Protein AF-A0A2S9YHI0-F1 (afdb_monomer)

InterPro domains:
  IPR011990 Tetratricopeptide-like helical domain superfamily [G3DSA:1.25.40.10] (79-207)
  IPR011990 Tetratricopeptide-like helical domain superfamily [SSF48452] (94-189)
  IPR019734 Tetratricopeptide repeat [PS50005] (90-123)
  IPR035952 Rhomboid-like superfamily [SSF144091] (13-62)

Secondary structure (DSSP, 8-state):
----PPPPPHHHHHHHHHHHHHHHHHHHHHH---GGGGHHHHHHHHHHHHHHHHH--SGGGHHHHHHHHHHHHHHHHHHHHHTS--TTSTTHHHHHHHHHHHTT-HHHHHHHHHHHHHH-TT-HHHHHHHHHHHHHHT-SHHHHHHHHHHHHHH---HHHHHHHHHHHHHTT-HHHHHHHHHHHHHH-SSPPTTHHHHHHHHHHHTT-

Structure (mmCIF, N/CA/C/O backbone):
data_AF-A0A2S9YHI0-F1
#
_entry.id   AF-A0A2S9YHI0-F1
#
loop_
_atom_site.group_PDB
_atom_site.id
_atom_site.type_symbol
_atom_site.label_atom_id
_atom_site.label_alt_id
_atom_site.label_comp_id
_atom_site.label_asym_id
_atom_site.label_entity_id
_atom_site.label_seq_id
_atom_site.pdbx_PDB_ins_code
_atom_site.Cartn_x
_atom_site.Cartn_y
_atom_site.Cartn_z
_atom_site.occupancy
_atom_site.B_iso_or_equiv
_atom_site.auth_seq_id
_atom_site.auth_comp_id
_atom_site.auth_asym_id
_atom_site.auth_atom_id
_atom_site.pdbx_PDB_model_num
ATOM 1 N N . MET A 1 1 ? 49.386 41.187 -35.400 1.00 41.25 1 MET A N 1
ATOM 2 C CA . MET A 1 1 ? 49.875 39.835 -35.049 1.00 41.25 1 MET A CA 1
ATOM 3 C C . MET A 1 1 ? 48.679 39.003 -34.607 1.00 41.25 1 MET A C 1
ATOM 5 O O . MET A 1 1 ? 48.087 39.335 -33.593 1.00 41.25 1 MET A O 1
ATOM 9 N N . ARG A 1 2 ? 48.257 38.003 -35.393 1.00 43.53 2 ARG A N 1
ATOM 10 C CA . ARG A 1 2 ? 47.232 37.027 -34.981 1.00 43.53 2 ARG A CA 1
ATOM 11 C C . ARG A 1 2 ? 47.975 35.788 -34.485 1.00 43.53 2 ARG A C 1
ATOM 13 O O . ARG A 1 2 ? 48.607 35.111 -35.290 1.00 43.53 2 ARG A O 1
ATOM 20 N N . SER A 1 3 ? 47.971 35.542 -33.180 1.00 47.00 3 SER A N 1
ATOM 21 C CA . SER A 1 3 ? 48.467 34.293 -32.603 1.00 47.00 3 SER A CA 1
ATOM 22 C C . SER A 1 3 ? 47.542 33.161 -33.050 1.00 47.00 3 SER A C 1
ATOM 24 O O . SER A 1 3 ? 46.365 33.126 -32.700 1.00 47.00 3 SER A O 1
ATOM 26 N N . ALA A 1 4 ? 48.055 32.258 -33.884 1.00 52.16 4 ALA A N 1
ATOM 27 C CA . ALA A 1 4 ? 47.356 31.030 -34.227 1.00 52.16 4 ALA A CA 1
ATOM 28 C C . ALA A 1 4 ? 47.269 30.171 -32.960 1.00 52.16 4 ALA A C 1
ATOM 30 O O . ALA A 1 4 ? 48.287 29.710 -32.445 1.00 52.16 4 ALA A O 1
ATOM 31 N N . VAL A 1 5 ? 46.059 30.006 -32.427 1.00 54.75 5 VAL A N 1
ATOM 32 C CA . VAL A 1 5 ? 45.790 29.076 -31.328 1.00 54.75 5 VAL A CA 1
ATOM 33 C C . VAL A 1 5 ? 46.165 27.679 -31.825 1.00 54.75 5 VAL A C 1
ATOM 35 O O . VAL A 1 5 ? 45.629 27.219 -32.834 1.00 54.75 5 VAL A O 1
ATOM 38 N N . ALA A 1 6 ? 47.131 27.031 -31.173 1.00 53.66 6 ALA A N 1
ATOM 39 C CA . ALA A 1 6 ? 47.553 25.689 -31.553 1.00 53.66 6 ALA A CA 1
ATOM 40 C C . ALA A 1 6 ? 46.363 24.717 -31.416 1.00 53.66 6 ALA A C 1
ATOM 42 O O . ALA A 1 6 ? 45.673 24.755 -30.393 1.00 53.66 6 ALA A O 1
ATOM 43 N N . PRO A 1 7 ? 46.095 23.853 -32.412 1.00 59.91 7 PRO A N 1
ATOM 44 C CA . PRO A 1 7 ? 45.024 22.873 -32.305 1.00 59.91 7 PRO A CA 1
ATOM 45 C C . PRO A 1 7 ? 45.306 21.940 -31.123 1.00 59.91 7 PRO A C 1
ATOM 47 O O . PRO A 1 7 ? 46.390 21.363 -31.014 1.00 59.91 7 PRO A O 1
ATOM 50 N N . ILE A 1 8 ? 44.325 21.803 -30.227 1.00 63.97 8 ILE A N 1
ATOM 51 C CA . ILE A 1 8 ? 44.380 20.873 -29.094 1.00 63.97 8 ILE A CA 1
ATOM 52 C C . ILE A 1 8 ? 44.657 19.475 -29.652 1.00 63.97 8 ILE A C 1
ATOM 54 O O . ILE A 1 8 ? 43.941 18.999 -30.535 1.00 63.97 8 ILE A O 1
ATOM 58 N N . SER A 1 9 ? 45.715 18.817 -29.170 1.00 75.44 9 SER A N 1
ATOM 59 C CA . SER A 1 9 ? 46.068 17.493 -29.682 1.00 75.44 9 SER A CA 1
ATOM 60 C C . SER A 1 9 ? 44.935 16.500 -29.405 1.00 75.44 9 SER A C 1
ATOM 62 O O . SER A 1 9 ? 44.367 16.483 -28.310 1.00 75.44 9 SER A O 1
ATOM 64 N N . ALA A 1 10 ? 44.637 15.629 -30.373 1.00 66.38 10 ALA A N 1
ATOM 65 C CA . ALA A 1 10 ? 43.601 14.602 -30.234 1.00 66.38 10 ALA A CA 1
ATOM 66 C C . ALA A 1 10 ? 43.806 13.708 -28.993 1.00 66.38 10 ALA A C 1
ATOM 68 O O . ALA A 1 10 ? 42.844 13.187 -28.439 1.00 66.38 10 ALA A O 1
ATOM 69 N N . ARG A 1 11 ? 45.053 13.577 -28.520 1.00 64.19 11 ARG A N 1
ATOM 70 C CA . ARG A 1 11 ? 45.401 12.852 -27.290 1.00 64.19 11 ARG A CA 1
ATOM 71 C C . ARG A 1 11 ? 44.922 13.571 -26.032 1.00 64.19 11 ARG A C 1
ATOM 73 O O . ARG A 1 11 ? 44.383 12.928 -25.143 1.00 64.19 11 ARG A O 1
ATOM 80 N N . VAL A 1 12 ? 45.089 14.892 -25.976 1.00 70.62 12 VAL A N 1
ATOM 81 C CA . VAL A 1 12 ? 44.620 15.716 -24.851 1.00 70.62 12 VAL A CA 1
ATOM 82 C C . VAL A 1 12 ? 43.095 15.736 -24.824 1.00 70.62 12 VAL A C 1
ATOM 84 O O . VAL A 1 12 ? 42.503 15.546 -23.769 1.00 70.62 12 VAL A O 1
ATOM 87 N N . LEU A 1 13 ? 42.454 15.881 -25.988 1.00 73.44 13 LEU A N 1
ATOM 88 C CA . LEU A 1 13 ? 40.996 15.814 -26.082 1.00 73.44 13 LEU A CA 1
ATOM 89 C C . LEU A 1 13 ? 40.464 14.437 -25.658 1.00 73.44 13 LEU A C 1
ATOM 91 O O . LEU A 1 13 ? 39.540 14.367 -24.855 1.00 73.44 13 LEU A O 1
ATOM 95 N N . GLY A 1 14 ? 41.071 13.354 -26.154 1.00 68.19 14 GLY A N 1
ATOM 96 C CA . GLY A 1 14 ? 40.696 11.986 -25.792 1.00 68.19 14 GLY A CA 1
ATOM 97 C C . GLY A 1 14 ? 40.865 11.700 -24.300 1.00 68.19 14 GLY A C 1
ATOM 98 O O . GLY A 1 14 ? 39.979 11.104 -23.697 1.00 68.19 14 GLY A O 1
ATOM 99 N N . PHE A 1 15 ? 41.950 12.186 -23.690 1.00 81.31 15 PHE A N 1
ATOM 100 C CA . PHE A 1 15 ? 42.166 12.085 -22.247 1.00 81.31 15 PHE A CA 1
ATOM 101 C C . PHE A 1 15 ? 41.036 12.751 -21.456 1.00 81.31 15 PHE A C 1
ATOM 103 O O . PHE A 1 15 ? 40.448 12.112 -20.589 1.00 81.31 15 PHE A O 1
ATOM 110 N N . TRP A 1 16 ? 40.687 14.001 -21.783 1.00 77.62 16 TRP A N 1
ATOM 111 C CA . TRP A 1 16 ? 39.615 14.710 -21.080 1.00 77.62 16 TRP A CA 1
ATOM 112 C C . TRP A 1 16 ? 38.251 14.045 -21.276 1.00 77.62 16 TRP A C 1
ATOM 114 O O . TRP A 1 16 ? 37.479 13.957 -20.328 1.00 77.62 16 TRP A O 1
ATOM 124 N N . LEU A 1 17 ? 37.968 13.519 -22.469 1.00 74.00 17 LEU A N 1
ATOM 125 C CA . LEU A 1 17 ? 36.729 12.788 -22.755 1.00 74.00 17 LEU A CA 1
ATOM 126 C C . LEU A 1 17 ? 36.589 11.532 -21.886 1.00 74.00 17 LEU A C 1
ATOM 128 O O . LEU A 1 17 ? 35.544 11.322 -21.276 1.00 74.00 17 LEU A O 1
ATOM 132 N N . VAL A 1 18 ? 37.653 10.729 -21.788 1.00 73.75 18 VAL A N 1
ATOM 133 C CA . VAL A 1 18 ? 37.682 9.534 -20.930 1.00 73.75 18 VAL A CA 1
ATOM 134 C C . VAL A 1 18 ? 37.608 9.920 -19.453 1.00 73.75 18 VAL A C 1
ATOM 136 O O . VAL A 1 18 ? 36.861 9.301 -18.704 1.00 73.75 18 VAL A O 1
ATOM 139 N N . PHE A 1 19 ? 38.325 10.966 -19.038 1.00 80.06 19 PHE A N 1
ATOM 140 C CA . PHE A 1 19 ? 38.300 11.468 -17.665 1.00 80.06 19 PHE A CA 1
ATOM 141 C C . PHE A 1 19 ? 36.882 11.860 -17.224 1.00 80.06 19 PHE A C 1
ATOM 143 O O . PHE A 1 19 ? 36.416 11.396 -16.186 1.00 80.06 19 PHE A O 1
ATOM 150 N N . TRP A 1 20 ? 36.166 12.652 -18.030 1.00 75.25 20 TRP A N 1
ATOM 151 C CA . TRP A 1 20 ? 34.796 13.068 -17.713 1.00 75.25 20 TRP A CA 1
ATOM 152 C C . TRP A 1 20 ? 33.789 11.914 -17.778 1.00 75.25 20 TRP A C 1
ATOM 154 O O . TRP A 1 20 ? 32.864 11.881 -16.970 1.00 7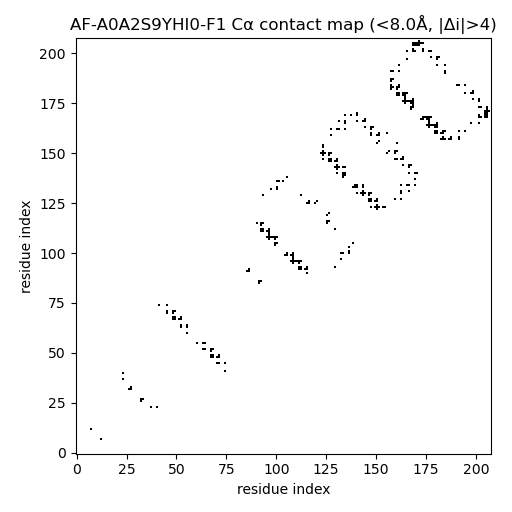5.25 20 TRP A O 1
ATOM 164 N N . LEU A 1 21 ? 33.983 10.944 -18.679 1.00 69.75 21 LEU A N 1
ATOM 165 C CA . LEU A 1 21 ? 33.185 9.712 -18.734 1.00 69.75 21 LEU A CA 1
ATOM 166 C C . LEU A 1 21 ? 33.328 8.873 -17.460 1.00 69.75 21 LEU A C 1
ATOM 168 O O . LEU A 1 21 ? 32.328 8.466 -16.873 1.00 69.75 21 LEU A O 1
ATOM 172 N N . VAL A 1 22 ? 34.566 8.634 -17.019 1.00 73.00 22 VAL A N 1
ATOM 173 C CA . VAL A 1 22 ? 34.852 7.868 -15.799 1.00 73.00 22 VAL A CA 1
ATOM 174 C C . VAL A 1 22 ? 34.325 8.606 -14.572 1.00 73.00 22 VAL A C 1
ATOM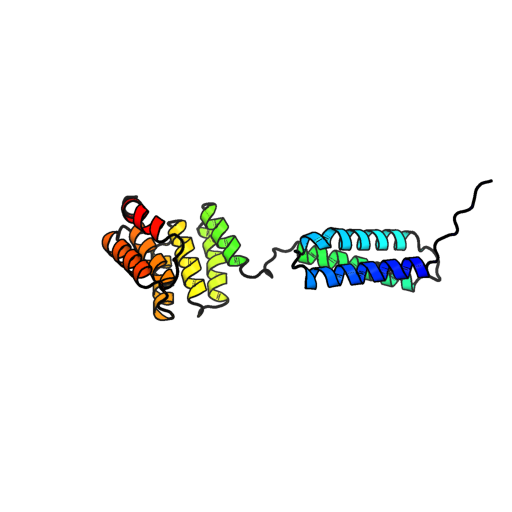 176 O O . VAL A 1 22 ? 33.667 8.001 -13.731 1.00 73.00 22 VAL A O 1
ATOM 179 N N . LEU A 1 23 ? 34.542 9.921 -14.492 1.00 74.88 23 LEU A N 1
ATOM 180 C CA . LEU A 1 23 ? 34.027 10.733 -13.394 1.00 74.88 23 LEU A CA 1
ATOM 181 C C . LEU A 1 23 ? 32.489 10.696 -13.339 1.00 74.88 23 LEU A C 1
ATOM 183 O O . LEU A 1 23 ? 31.927 10.468 -12.273 1.00 74.88 23 LEU A O 1
ATOM 187 N N . GLY A 1 24 ? 31.806 10.831 -14.481 1.00 62.12 24 GLY A N 1
ATOM 188 C CA . GLY A 1 24 ? 30.343 10.750 -14.569 1.00 62.12 24 GLY A CA 1
ATOM 189 C C . GLY A 1 24 ? 29.762 9.371 -14.228 1.00 62.12 24 GLY A C 1
ATOM 190 O O . GLY A 1 24 ? 28.649 9.294 -13.710 1.00 62.12 24 GLY A O 1
ATOM 191 N N . ALA A 1 25 ? 30.510 8.292 -14.476 1.00 64.94 25 ALA A N 1
ATOM 192 C CA . ALA A 1 25 ? 30.122 6.932 -14.097 1.00 64.94 25 ALA A CA 1
ATOM 193 C C . ALA A 1 25 ? 30.337 6.644 -12.601 1.00 64.94 25 ALA A C 1
ATOM 195 O O . ALA A 1 25 ? 29.590 5.864 -12.016 1.00 64.94 25 ALA A O 1
ATOM 196 N N . LEU A 1 26 ? 31.338 7.275 -11.980 1.00 66.88 26 LEU A N 1
ATOM 197 C CA . LEU A 1 26 ? 31.660 7.082 -10.564 1.00 66.88 26 LEU A CA 1
ATOM 198 C C . LEU A 1 26 ? 30.807 7.952 -9.635 1.00 66.88 26 LEU A C 1
ATOM 200 O O . LEU A 1 26 ? 30.451 7.501 -8.554 1.00 66.88 26 LEU A O 1
ATOM 204 N N . LEU A 1 27 ? 30.439 9.170 -10.042 1.00 64.06 27 LEU A N 1
ATOM 205 C CA . LEU A 1 27 ? 29.659 10.105 -9.216 1.00 64.06 27 LEU A CA 1
ATOM 206 C C . LEU A 1 27 ? 28.364 9.515 -8.603 1.00 64.06 27 LEU A C 1
ATOM 208 O O . LEU A 1 27 ? 28.135 9.742 -7.415 1.00 64.06 27 LEU A O 1
ATOM 212 N N . PRO A 1 28 ? 27.537 8.726 -9.316 1.00 60.09 28 PRO A N 1
ATOM 213 C CA . PRO A 1 28 ? 26.334 8.125 -8.732 1.00 60.09 28 PRO A CA 1
ATOM 214 C C . PRO A 1 28 ? 26.628 7.170 -7.572 1.00 60.09 28 PRO A C 1
ATOM 216 O O . PRO A 1 28 ? 25.838 7.102 -6.635 1.00 60.09 28 PRO A O 1
ATOM 219 N N . LEU A 1 29 ? 27.774 6.477 -7.605 1.00 66.81 29 LEU A N 1
ATOM 220 C CA . LEU A 1 29 ? 28.176 5.534 -6.557 1.00 66.81 29 LEU A CA 1
ATOM 221 C C . LEU A 1 29 ? 28.490 6.235 -5.229 1.00 66.81 29 LEU A C 1
ATOM 223 O O . LEU A 1 29 ? 28.374 5.617 -4.178 1.00 66.81 29 LEU A O 1
ATOM 227 N N . PHE A 1 30 ? 28.885 7.511 -5.272 1.00 61.00 30 PHE A N 1
ATOM 228 C CA . PHE A 1 30 ? 29.278 8.276 -4.084 1.00 61.00 30 PHE A CA 1
ATOM 229 C C . PHE A 1 30 ? 28.195 9.233 -3.578 1.00 61.00 30 PHE A C 1
ATOM 231 O O . PHE A 1 30 ? 28.234 9.617 -2.413 1.00 61.00 30 PHE A O 1
ATOM 238 N N . PHE A 1 31 ? 27.247 9.633 -4.433 1.00 57.22 31 PHE A N 1
ATOM 239 C CA . PHE A 1 31 ? 26.310 10.721 -4.126 1.00 57.22 31 PHE A CA 1
ATOM 240 C C . PHE A 1 31 ? 24.823 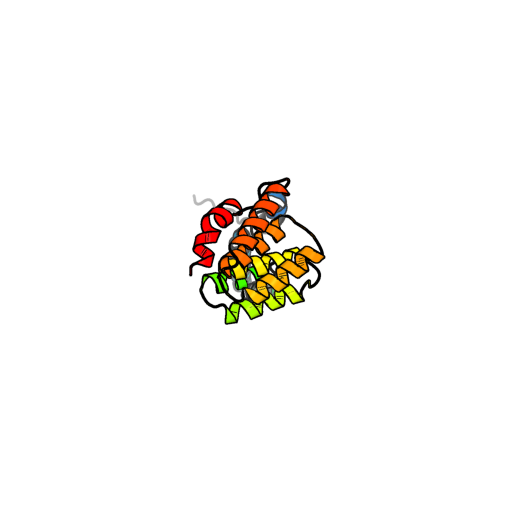10.347 -4.243 1.00 57.22 31 PHE A C 1
ATOM 242 O O . PHE A 1 31 ? 23.980 11.213 -4.036 1.00 57.22 31 PHE A O 1
ATOM 249 N N . GLY A 1 32 ? 24.477 9.096 -4.581 1.00 54.69 32 GLY A N 1
ATOM 250 C CA . GLY A 1 32 ? 23.079 8.634 -4.612 1.00 54.69 32 GLY A CA 1
ATOM 251 C C . GLY A 1 32 ? 22.177 9.396 -5.596 1.00 54.69 32 GLY A C 1
ATOM 252 O O . GLY A 1 32 ? 20.966 9.466 -5.408 1.00 54.69 32 GLY A O 1
ATOM 253 N N . VAL A 1 33 ? 22.758 10.020 -6.627 1.00 50.69 33 VAL A N 1
ATOM 254 C CA . VAL A 1 33 ? 22.028 10.906 -7.545 1.00 50.69 33 VAL A CA 1
ATOM 255 C C . VAL A 1 33 ? 21.251 10.085 -8.574 1.00 50.69 33 VAL A C 1
ATOM 257 O O . VAL A 1 33 ? 21.788 9.160 -9.184 1.00 50.69 33 VAL A O 1
ATOM 260 N N . SER A 1 34 ? 19.983 10.444 -8.782 1.00 55.12 34 SER A N 1
ATOM 261 C CA . SER A 1 34 ? 19.054 9.750 -9.673 1.00 55.12 34 SER A CA 1
ATOM 262 C C . SER A 1 34 ? 19.482 9.784 -11.149 1.00 55.12 34 SER A C 1
ATOM 264 O O . SER A 1 34 ? 20.134 10.716 -11.624 1.00 55.12 34 SER A O 1
ATOM 266 N N . VAL A 1 35 ? 19.034 8.767 -11.899 1.00 51.78 35 VAL A N 1
ATOM 267 C CA . VAL A 1 35 ? 19.220 8.557 -13.355 1.00 51.78 35 VAL A CA 1
ATOM 268 C C . VAL A 1 35 ? 18.959 9.823 -14.196 1.00 51.78 35 VAL A C 1
ATOM 270 O O . VAL A 1 35 ? 19.542 10.000 -15.267 1.00 51.78 35 VAL A O 1
ATOM 273 N N . LEU A 1 36 ? 18.140 10.751 -13.690 1.00 49.25 36 LEU A N 1
ATOM 274 C CA . LEU A 1 36 ? 17.814 12.024 -14.334 1.00 49.25 36 LEU A CA 1
ATOM 275 C C . LEU A 1 36 ? 19.038 12.943 -14.525 1.00 49.25 36 LEU A C 1
ATOM 277 O O . LEU A 1 36 ? 19.129 13.631 -15.541 1.00 49.25 36 LEU A O 1
ATOM 281 N N . ALA A 1 37 ? 20.017 12.913 -13.611 1.00 50.94 37 ALA A N 1
ATOM 282 C CA . ALA A 1 37 ? 21.241 13.716 -13.721 1.00 50.94 37 ALA A CA 1
ATOM 283 C C . ALA A 1 37 ? 22.193 13.223 -14.833 1.00 50.94 37 ALA A C 1
ATOM 285 O O . ALA A 1 37 ? 23.016 13.987 -15.339 1.00 50.94 37 ALA A O 1
ATOM 286 N N . GLN A 1 38 ? 22.068 11.962 -15.266 1.00 54.78 38 GLN A N 1
ATOM 287 C CA . GLN A 1 38 ? 22.912 11.369 -16.311 1.00 54.78 38 GLN A CA 1
ATOM 288 C C . GLN A 1 38 ? 22.375 11.572 -17.735 1.00 54.78 38 GLN A C 1
ATOM 290 O O . GLN A 1 38 ? 23.141 11.459 -18.697 1.00 54.78 38 GLN A O 1
ATOM 295 N N . ALA A 1 39 ? 21.097 11.928 -17.894 1.00 56.31 39 ALA A N 1
ATOM 296 C CA . ALA A 1 39 ? 20.470 12.106 -19.205 1.00 56.31 39 ALA A CA 1
ATOM 297 C C . ALA A 1 39 ? 21.165 13.191 -20.052 1.00 56.31 39 ALA A C 1
ATOM 299 O O . ALA A 1 39 ? 21.364 13.013 -21.255 1.00 56.31 39 ALA A O 1
ATOM 300 N N . GLY A 1 40 ? 21.624 14.278 -19.418 1.00 58.94 40 GLY A N 1
ATOM 301 C CA . GLY A 1 40 ? 22.373 15.346 -20.091 1.00 58.94 40 GLY A CA 1
ATOM 302 C C . GLY A 1 40 ? 23.747 14.897 -20.605 1.00 58.94 40 GLY A C 1
ATOM 303 O O . GLY A 1 40 ? 24.145 15.254 -21.715 1.00 58.94 40 GLY A O 1
ATOM 304 N N . HIS A 1 41 ? 24.453 14.058 -19.842 1.00 59.75 41 HIS A N 1
ATOM 305 C CA . HIS A 1 41 ? 25.762 13.527 -20.231 1.00 59.75 41 HIS A CA 1
ATOM 306 C C . HIS A 1 41 ? 25.658 12.502 -21.368 1.00 59.75 41 HIS A C 1
ATOM 308 O O . HIS A 1 41 ? 26.436 12.564 -22.323 1.00 59.75 41 HIS A O 1
ATOM 314 N N . ILE A 1 42 ? 24.671 11.602 -21.305 1.00 60.69 42 ILE A N 1
ATOM 315 C CA . ILE A 1 42 ? 24.411 10.611 -22.360 1.00 60.69 42 ILE A CA 1
ATOM 316 C C . ILE A 1 42 ? 23.970 11.318 -23.648 1.00 60.69 42 ILE A C 1
ATOM 318 O O . ILE A 1 42 ? 24.501 11.028 -24.721 1.00 60.69 42 ILE A O 1
ATOM 322 N N . GLY A 1 43 ? 23.074 12.305 -23.545 1.00 65.88 43 GLY A N 1
ATOM 323 C CA . GLY A 1 43 ? 22.638 13.114 -24.684 1.00 65.88 43 GLY A CA 1
ATOM 324 C C . GLY A 1 43 ? 23.797 13.846 -25.370 1.00 65.88 43 GLY A C 1
ATOM 325 O O . GLY A 1 43 ? 23.944 13.765 -26.590 1.00 65.88 43 GLY A O 1
ATOM 326 N N . GLY A 1 44 ? 24.674 14.495 -24.596 1.00 68.75 44 GLY A N 1
ATOM 327 C CA . GLY A 1 44 ? 25.856 15.182 -25.127 1.00 68.75 44 GLY A CA 1
ATOM 328 C C . GLY A 1 44 ? 26.837 14.246 -25.842 1.00 68.75 44 GLY A C 1
ATOM 329 O O . GLY A 1 44 ? 27.373 14.599 -26.896 1.00 68.75 44 GLY A O 1
ATOM 330 N N . LEU A 1 45 ? 27.032 13.031 -25.320 1.00 68.31 45 LEU A N 1
ATOM 331 C CA . LEU A 1 45 ? 27.895 12.021 -25.932 1.00 68.31 45 LEU A CA 1
ATOM 332 C C . LEU A 1 45 ? 27.3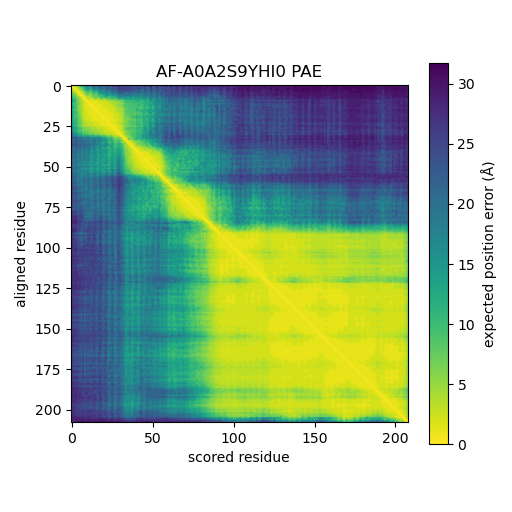24 11.501 -27.257 1.00 68.31 45 LEU A C 1
ATOM 334 O O . LEU A 1 45 ? 28.047 11.438 -28.252 1.00 68.31 45 LEU A O 1
ATOM 338 N N . VAL A 1 46 ? 26.025 11.189 -27.296 1.00 64.69 46 VAL A N 1
ATOM 339 C CA . VAL A 1 46 ? 25.344 10.727 -28.516 1.00 64.69 46 VAL A CA 1
ATOM 340 C C . VAL A 1 46 ? 25.429 11.789 -29.614 1.00 64.69 46 VAL A C 1
ATOM 342 O O . VAL A 1 46 ? 25.837 11.476 -30.735 1.00 64.69 46 VAL A O 1
ATOM 345 N N . VAL A 1 47 ? 25.132 13.053 -29.295 1.00 71.44 47 VAL A N 1
ATOM 346 C CA . VAL A 1 47 ? 25.236 14.169 -30.251 1.00 71.44 47 VAL A CA 1
ATOM 347 C C . VAL A 1 47 ? 26.678 14.349 -30.736 1.00 71.44 47 VAL A C 1
ATOM 349 O O . VAL A 1 47 ? 26.912 14.460 -31.942 1.00 71.44 47 VAL A O 1
ATOM 352 N N . GLY A 1 48 ? 27.657 14.314 -29.827 1.00 66.75 48 GLY A N 1
ATOM 353 C CA . GLY A 1 48 ? 29.077 14.415 -30.171 1.00 66.75 48 GLY A CA 1
ATOM 354 C C . GLY A 1 48 ? 29.541 13.306 -31.122 1.00 66.75 48 GLY A C 1
ATOM 355 O O . GLY A 1 48 ? 30.248 13.578 -32.096 1.00 66.75 48 GLY A O 1
ATOM 356 N N . CYS A 1 49 ? 29.095 12.067 -30.899 1.00 65.06 49 CYS A N 1
ATOM 357 C CA . CYS A 1 49 ? 29.399 10.929 -31.765 1.00 65.06 49 CYS A CA 1
ATOM 358 C C . CYS A 1 49 ? 28.763 11.054 -33.158 1.00 65.06 49 CYS A C 1
ATOM 360 O O . CYS A 1 49 ? 29.439 10.774 -34.149 1.00 65.06 49 CYS A O 1
ATOM 362 N N . VAL A 1 50 ? 27.513 11.521 -33.260 1.00 66.94 50 VAL A N 1
ATOM 363 C CA . VAL A 1 50 ? 26.824 11.738 -34.549 1.00 66.94 50 VAL A CA 1
ATOM 364 C C . VAL A 1 50 ? 27.509 12.833 -35.371 1.00 66.94 50 VAL A C 1
ATOM 366 O O . VAL A 1 50 ? 27.769 12.649 -36.563 1.00 66.94 50 VAL A O 1
ATOM 369 N N . VAL A 1 51 ? 27.868 13.955 -34.738 1.00 68.31 51 VAL A N 1
ATOM 370 C CA . VAL A 1 51 ? 28.608 15.044 -35.398 1.00 68.31 51 VAL A CA 1
ATOM 371 C C . VAL A 1 51 ? 29.991 14.562 -35.849 1.00 68.31 51 VAL A C 1
ATOM 373 O O . VAL A 1 51 ? 30.380 14.782 -36.999 1.00 68.31 51 VAL A O 1
ATOM 376 N N . GLY A 1 52 ? 30.710 13.839 -34.983 1.00 64.19 52 GLY A N 1
ATOM 377 C CA . GLY A 1 52 ? 32.009 13.246 -35.310 1.00 64.19 52 GLY A CA 1
ATOM 378 C C . GLY A 1 52 ? 31.940 12.265 -36.485 1.00 64.19 52 GLY A C 1
ATOM 379 O O . GLY A 1 52 ? 32.804 12.290 -37.366 1.00 64.19 52 GLY A O 1
ATOM 380 N N . TRP A 1 53 ? 30.881 11.455 -36.556 1.00 61.59 53 TRP A N 1
ATOM 381 C CA . TRP A 1 53 ? 30.625 10.539 -37.667 1.00 61.59 53 TRP A CA 1
ATOM 382 C C . TRP A 1 53 ? 30.407 11.283 -38.993 1.00 61.59 53 TRP A C 1
ATOM 384 O O . TRP A 1 53 ? 31.055 10.959 -39.991 1.00 61.59 53 TRP A O 1
ATOM 394 N N . GLY A 1 54 ? 29.580 12.336 -38.999 1.00 62.22 54 GLY A N 1
ATOM 395 C CA . GLY A 1 54 ? 29.314 13.153 -40.191 1.00 62.22 54 GLY A CA 1
ATOM 396 C C . GLY A 1 54 ? 30.551 13.876 -40.747 1.00 62.22 54 GLY A C 1
ATOM 397 O O . GLY A 1 54 ? 30.656 14.094 -41.961 1.00 62.22 54 GLY A O 1
ATOM 398 N N . MET A 1 55 ? 31.513 14.202 -39.876 1.00 64.31 55 MET A N 1
ATOM 399 C CA . MET A 1 55 ? 32.786 14.838 -40.238 1.00 64.31 55 MET A CA 1
ATOM 400 C C . MET A 1 55 ? 33.871 13.838 -40.690 1.00 64.31 55 MET A C 1
ATOM 402 O O . MET A 1 55 ? 34.790 14.212 -41.425 1.00 64.31 55 MET A O 1
ATOM 406 N N . SER A 1 56 ? 33.764 12.556 -40.327 1.00 60.62 56 SER A N 1
ATOM 407 C CA . SER A 1 56 ? 34.732 11.496 -40.655 1.00 60.62 56 SER A CA 1
ATOM 408 C C . SER A 1 56 ? 34.547 10.933 -42.079 1.00 60.62 56 SER A C 1
ATOM 410 O O . SER A 1 56 ? 34.194 9.772 -42.292 1.00 60.62 56 SER A O 1
ATOM 412 N N . ARG A 1 57 ? 34.789 11.749 -43.114 1.00 59.84 57 ARG A N 1
ATOM 413 C CA . ARG A 1 57 ? 34.595 11.334 -44.526 1.00 59.84 57 ARG A CA 1
ATOM 414 C C . ARG A 1 57 ? 35.773 10.578 -45.156 1.00 59.84 57 ARG A C 1
ATOM 416 O O . ARG A 1 57 ? 35.659 10.114 -46.288 1.00 59.84 57 ARG A O 1
ATOM 423 N N . ARG A 1 58 ? 36.898 10.417 -44.450 1.00 63.41 58 ARG A N 1
ATOM 424 C CA . ARG A 1 58 ? 38.122 9.821 -45.018 1.00 63.41 58 ARG A CA 1
ATOM 425 C C . ARG A 1 58 ? 38.203 8.296 -44.848 1.00 63.41 58 ARG A C 1
ATOM 427 O O . ARG A 1 58 ? 37.834 7.789 -43.783 1.00 63.41 58 ARG A O 1
ATOM 434 N N . PRO A 1 59 ? 38.658 7.543 -45.867 1.00 57.34 59 PRO A N 1
ATOM 435 C CA . PRO A 1 59 ? 38.661 6.077 -45.866 1.00 57.34 59 PRO A CA 1
ATOM 436 C C . PRO A 1 59 ? 39.531 5.445 -44.767 1.00 57.34 59 PRO A C 1
ATOM 438 O O . PRO A 1 59 ? 39.176 4.370 -44.290 1.00 57.34 59 PRO A O 1
ATOM 441 N N . GLU A 1 60 ? 40.586 6.111 -44.288 1.00 61.03 60 GLU A N 1
ATOM 442 C CA . GLU A 1 60 ? 41.432 5.622 -43.187 1.00 61.03 60 GLU A CA 1
ATOM 443 C C . GLU A 1 60 ? 40.742 5.611 -41.807 1.00 61.03 60 GLU A C 1
ATOM 445 O O . GLU A 1 60 ? 41.239 4.999 -40.867 1.00 61.03 60 GLU A O 1
ATOM 450 N N . GLN A 1 61 ? 39.566 6.233 -41.671 1.00 59.66 61 GLN A N 1
ATOM 451 C CA . GLN A 1 61 ? 38.842 6.357 -40.398 1.00 59.66 61 GLN A CA 1
ATOM 452 C C . GLN A 1 61 ? 37.683 5.352 -40.239 1.00 59.66 61 GLN A C 1
ATOM 454 O O . GLN A 1 61 ? 36.777 5.569 -39.435 1.00 59.66 61 GLN A O 1
ATOM 459 N N . ARG A 1 62 ? 37.689 4.238 -40.991 1.00 60.78 62 ARG A N 1
ATOM 460 C CA . ARG A 1 62 ? 36.625 3.208 -40.950 1.00 60.78 62 ARG A CA 1
ATOM 461 C C . ARG A 1 62 ? 36.336 2.691 -39.536 1.00 60.78 62 ARG A C 1
ATOM 463 O O . ARG A 1 62 ? 35.171 2.606 -39.169 1.00 60.78 62 ARG A O 1
ATOM 470 N N . PHE A 1 63 ? 37.364 2.421 -38.727 1.00 61.03 63 PHE A N 1
ATOM 471 C CA . PHE A 1 63 ? 37.186 1.962 -37.341 1.00 61.03 63 PHE A CA 1
ATOM 472 C C . PHE A 1 63 ? 36.420 2.982 -3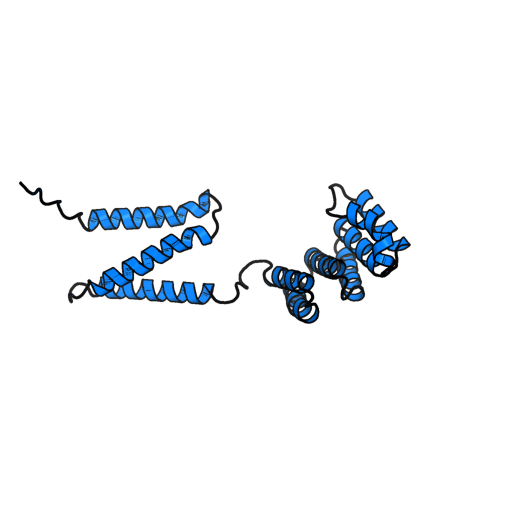6.476 1.00 61.03 63 PHE A C 1
ATOM 474 O O . PHE A 1 63 ? 35.470 2.617 -35.791 1.00 61.03 63 PHE A O 1
ATOM 481 N N . SER A 1 64 ? 36.760 4.273 -36.588 1.00 61.66 64 SER A N 1
ATOM 482 C CA . SER A 1 64 ? 36.065 5.370 -35.889 1.00 61.66 64 SER A CA 1
ATOM 483 C C . SER A 1 64 ? 34.589 5.474 -36.298 1.00 61.66 64 SER A C 1
ATOM 485 O O . SER A 1 64 ? 33.719 5.741 -35.468 1.00 61.66 64 SER A O 1
ATOM 487 N N . ARG A 1 65 ? 34.275 5.185 -37.569 1.00 63.88 65 ARG A N 1
ATOM 488 C CA . ARG A 1 65 ? 32.894 5.168 -38.072 1.00 63.88 65 ARG A CA 1
ATOM 489 C C . ARG A 1 65 ? 32.066 4.001 -37.538 1.00 63.88 65 ARG A C 1
ATOM 491 O O . ARG A 1 65 ? 30.900 4.201 -37.219 1.00 63.88 65 ARG A O 1
ATOM 498 N N . TYR A 1 66 ? 32.653 2.813 -37.408 1.00 69.12 66 TYR A N 1
ATOM 499 C CA . TYR A 1 66 ? 31.959 1.675 -36.797 1.00 69.12 66 TYR A CA 1
ATOM 500 C C . TYR A 1 66 ? 31.746 1.875 -35.295 1.00 69.12 66 TYR A C 1
ATOM 502 O O . TYR A 1 66 ? 30.654 1.616 -34.803 1.00 69.12 66 TYR A O 1
ATOM 510 N N . ALA A 1 67 ? 32.750 2.397 -34.584 1.00 69.31 67 ALA A N 1
ATOM 511 C CA . ALA A 1 67 ? 32.640 2.691 -33.157 1.00 69.31 67 ALA A CA 1
ATOM 512 C C . ALA A 1 67 ? 31.569 3.758 -32.864 1.00 69.31 67 ALA A C 1
ATOM 514 O O . ALA A 1 67 ? 30.731 3.561 -31.990 1.00 69.31 67 ALA A O 1
ATOM 515 N N . SER A 1 68 ? 31.544 4.857 -33.627 1.00 64.06 68 SER A N 1
ATOM 516 C CA . SER A 1 68 ? 30.505 5.891 -33.482 1.00 64.06 68 SER A CA 1
ATOM 517 C C . SER A 1 68 ? 29.109 5.373 -33.836 1.00 64.06 68 SER A C 1
ATOM 519 O O . SER A 1 68 ? 28.176 5.610 -33.075 1.00 64.06 68 SER A O 1
ATOM 521 N N . GLY A 1 69 ? 28.969 4.603 -34.921 1.00 70.44 69 GLY A N 1
ATOM 522 C CA . GLY A 1 69 ? 27.698 3.964 -35.276 1.00 70.44 69 GLY A CA 1
ATOM 523 C C . GLY A 1 69 ? 27.187 3.004 -34.197 1.00 70.44 69 GLY A C 1
ATOM 524 O O . GLY A 1 69 ? 26.006 3.038 -33.862 1.00 70.44 69 GLY A O 1
ATOM 525 N N . ALA A 1 70 ? 28.072 2.202 -33.597 1.00 74.06 70 ALA A N 1
ATOM 526 C CA . ALA A 1 70 ? 27.714 1.303 -32.501 1.00 74.06 70 ALA A CA 1
ATOM 527 C C . ALA A 1 70 ? 27.220 2.069 -31.261 1.00 74.06 70 ALA A C 1
ATOM 529 O O . ALA A 1 70 ? 26.193 1.707 -30.696 1.00 74.06 70 ALA A O 1
ATOM 530 N N . VAL A 1 71 ? 27.892 3.162 -30.879 1.00 71.31 71 VAL A N 1
ATOM 531 C CA . VAL A 1 71 ? 27.464 4.015 -29.754 1.00 71.31 71 VAL A CA 1
ATOM 532 C C . VAL A 1 71 ? 26.094 4.643 -30.018 1.00 71.31 71 VAL A C 1
ATOM 534 O O . VAL A 1 71 ? 25.251 4.652 -29.125 1.00 71.31 71 VAL A O 1
ATOM 537 N N . THR A 1 72 ? 25.832 5.126 -31.236 1.00 72.25 72 THR A N 1
ATOM 538 C CA . THR A 1 72 ? 24.515 5.675 -31.592 1.00 72.25 72 THR A CA 1
ATOM 539 C C . THR A 1 72 ? 23.421 4.611 -31.523 1.00 72.25 72 THR A C 1
ATOM 541 O O . THR A 1 72 ? 22.359 4.881 -30.973 1.00 72.25 72 THR A O 1
ATOM 544 N N . ILE A 1 73 ? 23.675 3.399 -32.026 1.00 78.75 73 ILE A N 1
ATOM 545 C CA . ILE A 1 73 ? 22.709 2.294 -31.961 1.00 78.75 73 ILE A CA 1
ATOM 546 C C . ILE A 1 73 ? 22.413 1.924 -30.504 1.00 78.75 73 ILE A C 1
ATOM 548 O O . ILE A 1 73 ? 21.249 1.844 -30.130 1.00 78.75 73 ILE A O 1
ATOM 552 N N . VAL A 1 74 ? 23.441 1.763 -29.665 1.00 79.44 74 VAL A N 1
ATOM 553 C CA . VAL A 1 74 ? 23.262 1.462 -28.234 1.00 79.44 74 VAL A CA 1
ATOM 554 C C . VAL A 1 74 ? 22.513 2.590 -27.519 1.00 79.44 74 V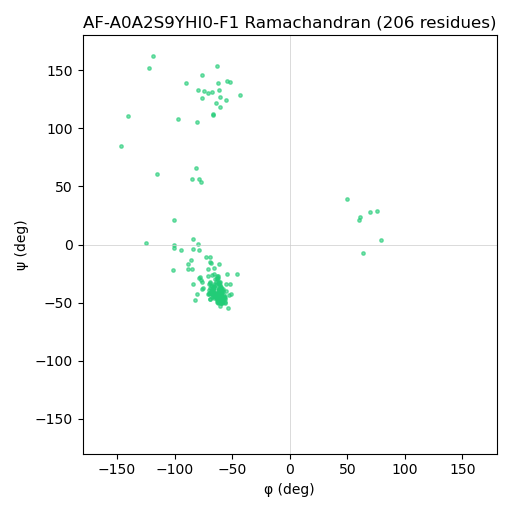AL A C 1
ATOM 556 O O . VAL A 1 74 ? 21.619 2.314 -26.726 1.00 79.44 74 VAL A O 1
ATOM 559 N N . GLY A 1 75 ? 22.815 3.854 -27.832 1.00 71.06 75 GLY A N 1
ATOM 560 C CA . GLY A 1 75 ? 22.104 5.007 -27.277 1.00 71.06 75 GLY A CA 1
ATOM 561 C C . GLY A 1 75 ? 20.623 5.047 -27.670 1.00 71.06 75 GLY A C 1
ATOM 562 O O . GLY A 1 75 ? 19.770 5.275 -26.816 1.00 71.06 75 GLY A O 1
ATOM 563 N N . LEU A 1 76 ? 20.301 4.772 -28.938 1.00 77.44 76 LEU A N 1
ATOM 564 C CA . LEU A 1 76 ? 18.918 4.701 -29.420 1.00 77.44 76 LEU A CA 1
ATOM 565 C C . LEU A 1 76 ? 18.159 3.511 -28.820 1.00 77.44 76 LEU A C 1
ATOM 567 O O . LEU A 1 76 ? 16.998 3.661 -28.453 1.00 77.44 76 LEU A O 1
ATOM 571 N N . LEU A 1 77 ? 18.811 2.356 -28.665 1.00 77.38 77 LEU A N 1
ATOM 572 C CA . LEU A 1 77 ? 18.226 1.198 -27.986 1.00 77.38 77 LEU A CA 1
ATOM 573 C C . LEU A 1 77 ? 17.969 1.489 -26.504 1.00 77.38 77 LEU A C 1
ATOM 575 O O . LEU A 1 77 ? 16.892 1.176 -26.008 1.00 77.38 77 LEU A O 1
ATOM 579 N N . GLY A 1 78 ? 18.907 2.143 -25.813 1.00 70.56 78 GLY A N 1
ATOM 580 C CA . GLY A 1 78 ? 18.727 2.567 -24.424 1.00 70.56 78 GLY A CA 1
ATOM 581 C C . GLY A 1 78 ? 17.550 3.531 -24.249 1.00 70.56 78 GLY A C 1
ATOM 582 O O . GLY A 1 78 ? 16.754 3.360 -23.331 1.00 70.56 78 GLY A O 1
ATOM 583 N N . LEU A 1 79 ? 17.381 4.492 -25.165 1.00 70.75 79 LEU A N 1
ATOM 584 C CA . LEU A 1 79 ? 16.212 5.383 -25.199 1.00 70.75 79 LEU A CA 1
ATOM 585 C C . LEU A 1 79 ? 14.907 4.634 -25.507 1.00 70.75 79 LEU A C 1
ATOM 587 O O . LEU A 1 79 ? 13.864 4.972 -24.952 1.00 70.75 79 LEU A O 1
ATOM 591 N N . GLY A 1 80 ? 14.959 3.614 -26.364 1.00 72.75 80 GLY A N 1
ATOM 592 C CA . GLY A 1 80 ? 13.816 2.750 -26.662 1.00 72.75 80 GLY A CA 1
ATOM 593 C C . GLY A 1 80 ? 13.373 1.941 -25.443 1.00 72.75 80 GLY A C 1
ATOM 594 O O . GLY A 1 80 ? 12.194 1.918 -25.125 1.00 72.75 80 GLY A O 1
ATOM 595 N N . VAL A 1 81 ? 14.315 1.356 -24.700 1.00 68.56 81 VAL A N 1
ATOM 596 C CA . VAL A 1 81 ? 14.010 0.647 -23.446 1.00 68.56 81 VAL A CA 1
ATOM 597 C C . VAL A 1 81 ? 13.481 1.617 -22.390 1.00 68.56 81 VAL A C 1
ATOM 599 O O . VAL A 1 81 ? 12.485 1.324 -21.743 1.00 68.56 81 VAL A O 1
ATOM 602 N N . ALA A 1 82 ? 14.084 2.803 -22.266 1.00 63.75 82 ALA A N 1
ATOM 603 C CA . ALA A 1 82 ? 13.644 3.824 -21.317 1.00 63.75 82 ALA A CA 1
ATOM 604 C C . ALA A 1 82 ? 12.250 4.407 -21.620 1.00 63.75 82 ALA A C 1
ATOM 606 O O . ALA A 1 82 ? 11.645 5.004 -20.733 1.00 63.75 82 ALA A O 1
ATOM 607 N N . SER A 1 83 ? 11.761 4.271 -22.858 1.00 64.69 83 SER A N 1
ATOM 608 C CA . SER A 1 83 ? 10.429 4.732 -23.274 1.00 64.69 83 SER A CA 1
ATOM 609 C C . SER A 1 83 ? 9.344 3.650 -23.203 1.00 64.69 83 SER A C 1
ATOM 611 O O . SER A 1 83 ? 8.171 3.966 -23.394 1.00 64.69 83 SER A O 1
ATOM 613 N N . ILE A 1 84 ? 9.698 2.403 -22.871 1.00 70.12 84 ILE A N 1
ATOM 614 C CA . ILE A 1 84 ? 8.735 1.380 -22.440 1.00 70.12 84 ILE A CA 1
ATOM 615 C C . ILE A 1 84 ? 8.336 1.696 -20.991 1.00 70.12 84 ILE A C 1
ATOM 617 O O . ILE A 1 84 ? 9.157 2.211 -20.228 1.00 70.12 84 ILE A O 1
ATOM 621 N N . ALA A 1 85 ? 7.078 1.420 -20.616 1.00 61.94 85 ALA A N 1
ATOM 622 C CA . ALA A 1 85 ? 6.606 1.554 -19.236 1.00 61.94 85 ALA A CA 1
ATOM 623 C C . ALA A 1 85 ? 7.659 0.972 -18.270 1.00 61.94 85 ALA A C 1
ATOM 625 O O . ALA A 1 85 ? 8.124 -0.144 -18.518 1.00 61.94 85 ALA A O 1
ATOM 626 N N . PRO A 1 86 ? 8.093 1.711 -17.230 1.00 70.00 86 PRO A N 1
ATOM 627 C CA . PRO A 1 86 ? 9.256 1.355 -16.427 1.00 70.00 86 PRO A CA 1
ATOM 628 C C . PRO A 1 86 ? 8.952 0.231 -15.429 1.00 70.00 86 PRO A C 1
ATOM 630 O O . PRO A 1 86 ? 9.222 0.371 -14.240 1.00 70.00 86 PRO A O 1
ATOM 633 N N . THR A 1 87 ? 8.430 -0.895 -15.919 1.00 68.62 87 THR A N 1
ATOM 634 C CA . THR A 1 87 ? 8.065 -2.097 -15.154 1.00 68.62 87 THR A CA 1
ATOM 635 C C . THR A 1 87 ? 9.260 -2.730 -14.445 1.00 68.62 87 THR A C 1
ATOM 637 O O . THR A 1 87 ? 9.086 -3.497 -13.511 1.00 68.62 87 THR A O 1
ATOM 640 N N . TRP A 1 88 ? 10.490 -2.377 -14.836 1.00 69.81 88 TRP A N 1
ATOM 641 C CA . TRP A 1 88 ? 11.707 -2.762 -14.117 1.00 69.81 88 TRP A CA 1
ATOM 642 C C . TRP A 1 88 ? 11.899 -2.011 -12.790 1.00 69.81 88 TRP A C 1
ATOM 644 O O . TRP A 1 88 ? 12.829 -2.326 -12.045 1.00 69.81 88 TRP A O 1
ATOM 654 N N . ARG A 1 89 ? 11.111 -0.963 -12.512 1.00 72.25 89 ARG A N 1
ATOM 655 C CA . ARG A 1 89 ? 11.169 -0.270 -11.225 1.00 72.25 89 ARG A CA 1
ATOM 656 C C . ARG A 1 89 ? 10.501 -1.142 -10.160 1.00 72.25 89 ARG A C 1
ATOM 658 O O . ARG A 1 89 ? 9.375 -1.582 -10.384 1.00 72.25 89 ARG A O 1
ATOM 665 N N . PRO A 1 90 ? 11.148 -1.341 -8.997 1.00 76.75 90 PRO A N 1
ATOM 666 C CA . PRO A 1 90 ? 10.490 -1.964 -7.856 1.0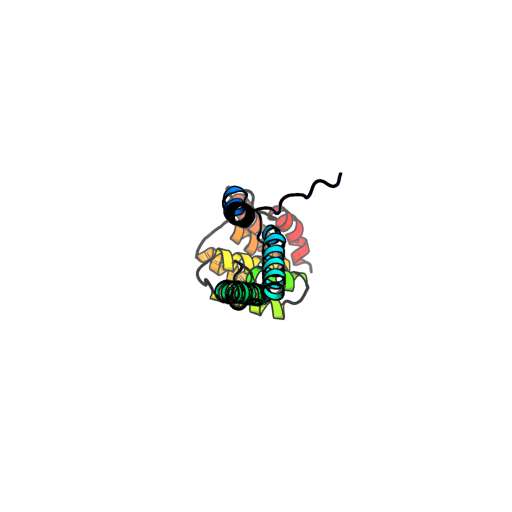0 76.75 90 PRO A CA 1
ATOM 667 C C . PRO A 1 90 ? 9.172 -1.247 -7.559 1.00 76.75 90 PRO A C 1
ATOM 669 O O . PRO A 1 90 ? 9.117 -0.017 -7.642 1.00 76.75 90 PRO A O 1
ATOM 672 N N . ASN A 1 91 ? 8.135 -2.012 -7.228 1.00 83.94 91 ASN A N 1
ATOM 673 C CA . ASN A 1 91 ? 6.806 -1.505 -6.882 1.00 83.94 91 ASN A CA 1
ATOM 674 C C . ASN A 1 91 ? 6.117 -0.692 -7.995 1.00 83.94 91 ASN A C 1
ATOM 676 O O . ASN A 1 91 ? 5.217 0.088 -7.695 1.00 83.94 91 ASN A O 1
ATOM 680 N N . TYR A 1 92 ? 6.508 -0.850 -9.269 1.00 88.56 92 TYR A N 1
ATOM 681 C CA . TYR A 1 92 ? 5.852 -0.148 -10.380 1.00 88.56 92 TYR A CA 1
ATOM 682 C C . TYR A 1 92 ? 4.346 -0.430 -10.419 1.00 88.56 92 TYR A C 1
ATOM 684 O O . TYR A 1 92 ?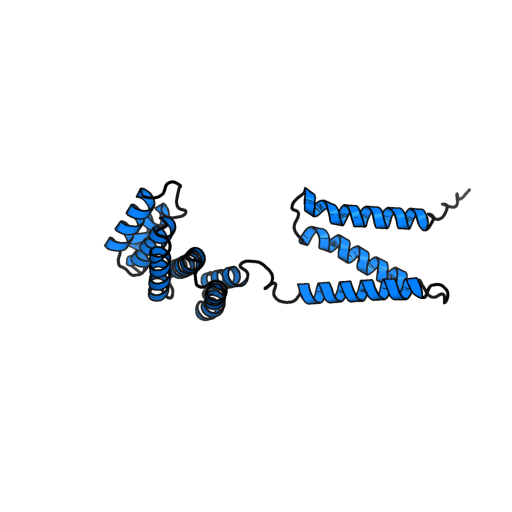 3.554 0.509 -10.456 1.00 88.56 92 TYR A O 1
ATOM 692 N N . ASP A 1 93 ? 3.958 -1.706 -10.361 1.00 91.31 93 ASP A N 1
ATOM 693 C CA . ASP A 1 93 ? 2.548 -2.088 -10.423 1.00 91.31 93 ASP A CA 1
ATOM 694 C C . ASP A 1 93 ? 1.780 -1.629 -9.172 1.00 91.31 93 ASP A C 1
ATOM 696 O O . ASP A 1 93 ? 0.661 -1.142 -9.300 1.00 91.31 93 ASP A O 1
ATOM 700 N N . LEU A 1 94 ? 2.407 -1.647 -7.990 1.00 92.12 94 LEU A N 1
ATOM 701 C CA . LEU A 1 94 ? 1.804 -1.092 -6.773 1.00 92.12 94 LEU A CA 1
ATOM 702 C C . LEU A 1 94 ? 1.551 0.416 -6.912 1.00 92.12 94 LEU A C 1
ATOM 704 O O . LEU A 1 94 ? 0.447 0.875 -6.649 1.00 92.12 94 LEU A O 1
ATOM 708 N N . PHE A 1 95 ? 2.543 1.179 -7.379 1.00 91.94 95 PHE A N 1
ATOM 709 C CA . PHE A 1 95 ? 2.412 2.625 -7.562 1.00 91.94 95 PHE A CA 1
ATOM 710 C C . PHE A 1 95 ? 1.301 2.982 -8.556 1.00 91.94 95 PHE A C 1
ATOM 712 O O . PHE A 1 95 ? 0.487 3.858 -8.287 1.00 91.94 95 PHE A O 1
ATOM 719 N N . VAL A 1 96 ? 1.254 2.295 -9.701 1.00 93.62 96 VAL A N 1
ATOM 720 C CA . VAL A 1 96 ? 0.207 2.532 -10.704 1.00 93.62 96 VAL A CA 1
ATOM 721 C C . VAL A 1 96 ? -1.168 2.135 -10.167 1.00 93.62 96 VAL A C 1
ATOM 723 O O . VAL A 1 96 ? -2.129 2.862 -10.396 1.00 93.62 96 VAL A O 1
ATOM 726 N N . GLY A 1 97 ? -1.263 1.019 -9.440 1.00 95.31 97 GLY A N 1
ATOM 727 C CA . GLY A 1 97 ? -2.505 0.584 -8.805 1.00 95.31 97 GLY A CA 1
ATOM 728 C C . GLY A 1 97 ? -3.051 1.621 -7.822 1.00 95.31 97 GLY A C 1
ATOM 729 O O . GLY A 1 97 ? -4.216 1.992 -7.928 1.00 95.31 97 GLY A O 1
ATOM 730 N N . VAL A 1 98 ? -2.209 2.139 -6.924 1.00 94.62 98 VAL A N 1
ATOM 731 C CA . VAL A 1 98 ? -2.602 3.168 -5.944 1.00 94.62 98 VAL A CA 1
ATOM 732 C C . VAL A 1 98 ? -3.022 4.471 -6.629 1.00 94.62 98 VAL A C 1
ATOM 734 O O . VAL A 1 98 ? -4.098 4.983 -6.351 1.00 94.62 98 VAL A O 1
ATOM 737 N N . GLU A 1 99 ? -2.257 4.959 -7.607 1.00 94.19 99 GLU A N 1
ATOM 738 C CA . GLU A 1 99 ? -2.623 6.177 -8.350 1.00 94.19 99 GLU A CA 1
ATOM 739 C C . GLU A 1 99 ? -3.968 6.030 -9.086 1.00 94.19 99 GLU A C 1
ATOM 741 O O . GLU A 1 99 ? -4.753 6.977 -9.180 1.00 94.19 99 GLU A O 1
ATOM 746 N N . LEU A 1 100 ? -4.256 4.837 -9.621 1.00 96.56 100 LEU A N 1
ATOM 747 C CA . LEU A 1 100 ? -5.541 4.547 -10.256 1.00 96.56 100 LEU A CA 1
ATOM 748 C C . LEU A 1 100 ? -6.688 4.550 -9.241 1.00 96.56 100 LEU A C 1
ATOM 750 O O . LEU A 1 100 ? -7.767 5.041 -9.580 1.00 96.56 100 LEU A O 1
ATOM 754 N N . LEU A 1 101 ? -6.467 4.052 -8.020 1.00 96.19 101 LEU A N 1
ATOM 755 C CA . LEU A 1 101 ? -7.439 4.143 -6.929 1.00 96.19 101 LEU A CA 1
ATOM 756 C C . LEU A 1 101 ? -7.719 5.606 -6.562 1.00 96.19 101 LEU A C 1
ATOM 758 O O . LEU A 1 101 ? -8.881 6.017 -6.589 1.00 96.19 101 LEU A O 1
ATOM 762 N N . ASP A 1 102 ? -6.675 6.407 -6.346 1.00 92.75 102 ASP A N 1
ATOM 763 C CA . ASP A 1 102 ? -6.784 7.838 -6.019 1.00 92.75 102 ASP A CA 1
ATOM 764 C C . ASP A 1 102 ? -7.486 8.633 -7.129 1.00 92.75 102 ASP A C 1
ATOM 766 O O . ASP A 1 102 ? -8.258 9.564 -6.884 1.00 92.75 102 ASP A O 1
ATOM 770 N N . SER A 1 103 ? -7.265 8.227 -8.379 1.00 94.88 103 SER A N 1
ATOM 771 C CA . SER A 1 103 ? -7.902 8.809 -9.559 1.00 94.88 103 SER A CA 1
ATOM 772 C C . SER A 1 103 ? -9.331 8.306 -9.808 1.00 94.88 103 SER A C 1
ATOM 774 O O . SER A 1 103 ? -9.941 8.708 -10.801 1.00 94.88 103 SER A O 1
ATOM 776 N N . GLY A 1 104 ? -9.875 7.414 -8.972 1.00 94.31 104 GLY A N 1
ATOM 777 C CA . GLY A 1 104 ? -11.239 6.890 -9.098 1.00 94.31 104 GLY A CA 1
ATOM 778 C C . GLY A 1 104 ? -11.435 5.853 -10.211 1.00 94.31 104 GLY A C 1
ATOM 779 O O . GLY A 1 104 ? -12.530 5.747 -10.763 1.00 94.31 104 GLY A O 1
ATOM 780 N N . HIS A 1 105 ? -10.392 5.091 -10.553 1.00 95.88 105 HIS A N 1
ATOM 781 C CA . HIS A 1 105 ? -10.409 4.024 -11.564 1.00 95.88 105 HIS A CA 1
ATOM 782 C C . HIS A 1 105 ? -10.146 2.634 -10.941 1.00 95.88 105 HIS A C 1
ATOM 784 O O . HIS A 1 105 ? -9.178 1.964 -11.319 1.00 95.88 105 HIS A O 1
ATOM 790 N N . PRO A 1 106 ? -10.996 2.165 -10.006 1.00 93.69 106 PRO A N 1
ATOM 791 C CA . PRO A 1 106 ? -10.743 0.945 -9.236 1.00 93.69 106 PRO A CA 1
ATOM 792 C C . PRO A 1 106 ? -10.649 -0.312 -10.107 1.00 93.69 106 PRO A C 1
ATOM 794 O O . PRO A 1 106 ? -9.762 -1.134 -9.891 1.00 93.69 106 PRO A O 1
ATOM 797 N N . ASP A 1 107 ? -11.473 -0.421 -11.153 1.00 93.81 107 ASP A N 1
ATOM 798 C CA . ASP A 1 107 ? -11.457 -1.576 -12.060 1.00 93.81 107 ASP A CA 1
ATOM 799 C C . ASP A 1 107 ? -10.082 -1.781 -12.715 1.00 93.81 107 ASP A C 1
ATOM 801 O O . ASP A 1 107 ? -9.607 -2.905 -12.852 1.00 93.81 107 ASP A O 1
ATOM 805 N N . GLN A 1 108 ? -9.415 -0.685 -13.100 1.00 94.75 108 GLN A N 1
ATOM 806 C CA . GLN A 1 108 ? -8.075 -0.746 -13.686 1.00 94.75 108 GLN A CA 1
ATOM 807 C C . GLN A 1 108 ? -7.018 -0.998 -12.613 1.00 94.75 108 GLN A C 1
ATOM 809 O O . GLN A 1 108 ? -6.070 -1.739 -12.860 1.00 94.75 108 GLN A O 1
ATOM 814 N N . ALA A 1 109 ? -7.174 -0.401 -11.427 1.00 96.44 109 ALA A N 1
ATOM 815 C CA . ALA A 1 109 ? -6.244 -0.585 -10.320 1.00 96.44 109 ALA A CA 1
ATOM 816 C C . ALA A 1 109 ? -6.101 -2.063 -9.936 1.00 96.44 109 ALA A C 1
ATOM 818 O O . ALA A 1 109 ? -4.979 -2.544 -9.772 1.00 96.44 109 ALA A O 1
ATOM 819 N N . ILE A 1 110 ? -7.216 -2.799 -9.870 1.00 94.06 110 ILE A N 1
ATOM 820 C CA . ILE A 1 110 ? -7.242 -4.218 -9.489 1.00 94.06 110 ILE A CA 1
ATOM 821 C C . ILE A 1 110 ? -6.310 -5.057 -10.378 1.00 94.06 110 ILE A C 1
ATOM 823 O O . ILE A 1 110 ? -5.566 -5.887 -9.864 1.00 94.06 110 ILE A O 1
ATOM 827 N N . GLU A 1 111 ? -6.250 -4.801 -11.690 1.00 94.44 111 GLU A N 1
ATOM 828 C CA . GLU A 1 111 ? -5.354 -5.540 -12.597 1.00 94.44 111 GLU A CA 1
ATOM 829 C C . GLU A 1 111 ? -3.860 -5.347 -12.278 1.00 94.44 111 GLU A C 1
ATOM 831 O O . GLU A 1 111 ? -3.031 -6.217 -12.565 1.00 94.44 111 GLU A O 1
ATOM 836 N N . TYR A 1 112 ? -3.484 -4.188 -11.734 1.00 94.94 112 TYR A N 1
ATOM 837 C CA . TYR A 1 112 ? -2.117 -3.919 -11.289 1.00 94.94 112 TYR A CA 1
ATOM 838 C C . TYR A 1 112 ? -1.858 -4.524 -9.906 1.00 94.94 112 TYR A C 1
ATOM 840 O O . TYR A 1 112 ? -0.827 -5.163 -9.707 1.00 94.94 112 TYR A O 1
ATOM 848 N N . LEU A 1 113 ? -2.802 -4.397 -8.974 1.00 94.56 113 LEU A N 1
ATOM 849 C CA . LEU A 1 113 ? -2.666 -4.924 -7.612 1.00 94.56 113 LEU A CA 1
ATOM 850 C C . LEU A 1 113 ? -2.615 -6.464 -7.593 1.00 94.56 113 LEU A C 1
ATOM 852 O O . LEU A 1 113 ? -1.809 -7.044 -6.870 1.00 94.56 113 LEU A O 1
ATOM 856 N N . GLU A 1 114 ? -3.370 -7.141 -8.460 1.00 93.69 114 GLU A N 1
ATOM 857 C CA . GLU A 1 114 ? -3.298 -8.602 -8.621 1.00 93.69 114 GLU A CA 1
ATOM 858 C C . GLU A 1 114 ? -1.928 -9.069 -9.143 1.00 93.69 114 GLU A C 1
ATOM 860 O O . GLU A 1 114 ? -1.431 -10.125 -8.750 1.00 93.69 114 GLU A O 1
ATOM 865 N N . ARG A 1 115 ? -1.252 -8.268 -9.979 1.00 93.56 115 ARG A N 1
ATOM 866 C CA . ARG A 1 115 ? 0.131 -8.569 -10.385 1.00 93.56 115 ARG A CA 1
ATOM 867 C C . ARG A 1 115 ? 1.106 -8.455 -9.221 1.00 93.56 115 ARG A C 1
ATOM 869 O O . ARG A 1 115 ? 1.986 -9.301 -9.103 1.00 93.56 115 ARG A O 1
ATOM 876 N N . VAL A 1 116 ? 0.916 -7.475 -8.338 1.00 93.00 116 VAL A N 1
ATOM 877 C CA . VAL A 1 116 ? 1.737 -7.323 -7.126 1.00 93.00 116 VAL A CA 1
ATOM 878 C C . VAL A 1 116 ? 1.606 -8.545 -6.214 1.00 93.00 116 VAL A C 1
ATOM 880 O O . VAL A 1 116 ? 2.624 -9.018 -5.704 1.00 93.00 116 VAL A O 1
ATOM 883 N N . LEU A 1 117 ? 0.388 -9.079 -6.051 1.00 91.62 117 LEU A N 1
ATOM 884 C CA . LEU A 1 117 ? 0.136 -10.317 -5.301 1.00 91.62 117 LEU A CA 1
ATOM 885 C C . LEU A 1 117 ? 0.734 -11.547 -5.992 1.00 91.62 117 LEU A C 1
ATOM 887 O O . LEU A 1 117 ? 1.239 -12.442 -5.325 1.00 91.62 117 LEU A O 1
ATOM 891 N N . ALA A 1 118 ? 0.700 -11.606 -7.324 1.00 91.56 118 ALA A N 1
ATOM 892 C CA . ALA A 1 118 ? 1.247 -12.733 -8.076 1.00 91.56 118 ALA A CA 1
ATOM 893 C C . ALA A 1 118 ? 2.785 -12.799 -8.055 1.00 91.56 118 ALA A C 1
ATOM 895 O O . ALA A 1 118 ? 3.351 -13.881 -8.218 1.00 91.56 118 ALA A O 1
ATOM 896 N N . GLU A 1 119 ? 3.463 -11.660 -7.890 1.00 88.81 119 GLU A N 1
ATOM 897 C CA . GLU A 1 119 ? 4.926 -11.592 -7.797 1.00 88.81 119 GLU A CA 1
ATOM 898 C C . GLU A 1 119 ? 5.472 -12.239 -6.521 1.00 88.81 119 GLU A C 1
ATOM 900 O O . GLU A 1 119 ? 6.490 -12.930 -6.586 1.00 88.81 119 GLU A O 1
ATOM 905 N N . ASP A 1 120 ? 4.814 -12.007 -5.384 1.00 85.06 120 ASP A N 1
ATOM 906 C CA . ASP A 1 120 ? 5.187 -12.590 -4.094 1.00 85.06 120 ASP A CA 1
ATOM 907 C C . ASP A 1 120 ? 3.932 -12.861 -3.241 1.00 85.06 120 ASP A C 1
ATOM 909 O O . ASP A 1 120 ? 3.525 -12.012 -2.443 1.00 85.06 120 ASP A O 1
ATOM 913 N N . PRO A 1 121 ? 3.278 -14.023 -3.440 1.00 87.19 121 PRO A N 1
ATOM 914 C CA . PRO A 1 121 ? 2.009 -14.341 -2.785 1.00 87.19 121 PRO A CA 1
ATOM 915 C C . PRO A 1 121 ? 2.111 -14.584 -1.276 1.00 87.19 121 PRO A C 1
ATOM 917 O O . PRO A 1 121 ? 1.082 -14.642 -0.607 1.00 87.19 121 PRO A O 1
ATOM 920 N N . GLU A 1 122 ? 3.321 -14.799 -0.753 1.00 88.81 122 GLU A N 1
ATOM 921 C CA . GLU A 1 122 ? 3.557 -15.138 0.655 1.00 88.81 122 GLU A CA 1
ATOM 922 C C . GLU A 1 122 ? 4.012 -13.929 1.483 1.00 88.81 122 GLU A C 1
ATOM 924 O O . GLU A 1 122 ? 4.167 -14.063 2.693 1.00 88.81 122 GLU A O 1
ATOM 929 N N . ASP A 1 123 ? 4.209 -12.759 0.864 1.00 94.06 123 ASP A N 1
ATOM 930 C CA . ASP A 1 123 ? 4.599 -11.531 1.559 1.00 94.06 123 ASP A CA 1
ATOM 931 C C . ASP A 1 123 ? 3.371 -10.854 2.209 1.00 94.06 123 ASP A C 1
ATOM 933 O O . ASP A 1 123 ? 2.573 -10.207 1.511 1.00 94.06 123 ASP A O 1
ATOM 937 N N . PRO A 1 124 ? 3.208 -10.939 3.548 1.00 95.69 124 PRO A N 1
ATOM 938 C CA . PRO A 1 124 ? 2.065 -10.340 4.228 1.00 95.69 124 PRO A CA 1
ATOM 939 C C . PRO A 1 124 ? 2.072 -8.809 4.133 1.00 95.69 124 PRO A C 1
ATOM 941 O O . PRO A 1 124 ? 1.007 -8.192 4.133 1.00 95.69 124 PRO A O 1
ATOM 944 N N . SER A 1 125 ? 3.241 -8.183 3.954 1.00 94.88 125 SER A N 1
ATOM 945 C CA . SER A 1 125 ? 3.351 -6.728 3.818 1.00 94.88 125 SER A CA 1
ATOM 946 C C . SER A 1 125 ? 2.747 -6.251 2.499 1.00 94.88 125 SER A C 1
ATOM 948 O O . SER A 1 125 ? 2.090 -5.211 2.456 1.00 94.88 125 SER A O 1
ATOM 950 N N . ARG A 1 126 ? 2.911 -7.014 1.409 1.00 94.62 126 ARG A N 1
ATOM 951 C CA . ARG A 1 126 ? 2.267 -6.704 0.119 1.00 94.62 126 ARG A CA 1
ATOM 952 C C . ARG A 1 126 ? 0.755 -6.826 0.203 1.00 94.62 126 ARG A C 1
ATOM 954 O O . ARG A 1 126 ? 0.058 -5.925 -0.262 1.00 94.62 126 ARG A O 1
ATOM 961 N N . ALA A 1 127 ? 0.260 -7.903 0.810 1.00 96.19 127 ALA A N 1
ATOM 962 C CA . ALA A 1 127 ? -1.170 -8.088 1.024 1.00 96.19 127 ALA A CA 1
ATOM 963 C C . ALA A 1 127 ? -1.758 -6.944 1.869 1.00 96.19 127 ALA A C 1
ATOM 965 O O . ALA A 1 127 ? -2.783 -6.376 1.490 1.00 96.19 127 ALA A O 1
ATOM 966 N N . ASN A 1 128 ? -1.067 -6.542 2.942 1.00 97.38 128 ASN A N 1
ATOM 967 C CA . ASN A 1 128 ? -1.477 -5.417 3.776 1.00 97.38 128 ASN A CA 1
ATOM 968 C C . ASN A 1 128 ? -1.487 -4.084 3.017 1.00 97.38 128 ASN A C 1
ATOM 970 O O . ASN A 1 128 ? -2.475 -3.362 3.071 1.00 97.38 128 ASN A O 1
ATOM 974 N N . ASN A 1 129 ? -0.430 -3.764 2.265 1.00 95.56 129 ASN A N 1
ATOM 975 C CA . ASN A 1 129 ? -0.357 -2.511 1.505 1.00 95.56 129 ASN A CA 1
ATOM 976 C C . ASN A 1 129 ? -1.514 -2.377 0.507 1.00 95.56 129 ASN A C 1
ATOM 978 O O . ASN A 1 129 ? -2.071 -1.292 0.331 1.00 95.56 129 ASN A O 1
ATOM 982 N N . ILE A 1 130 ? -1.892 -3.482 -0.137 1.00 97.12 130 ILE A N 1
ATOM 983 C CA . ILE A 1 130 ? -3.030 -3.516 -1.058 1.00 97.12 130 ILE A CA 1
ATOM 984 C C . ILE A 1 130 ? -4.339 -3.348 -0.286 1.00 97.12 130 ILE A C 1
ATOM 986 O O . ILE A 1 130 ? -5.163 -2.526 -0.679 1.00 97.12 130 ILE A O 1
ATOM 990 N N . ALA A 1 131 ? -4.519 -4.071 0.823 1.00 97.88 131 ALA A N 1
ATOM 991 C CA . ALA A 1 131 ? -5.701 -3.950 1.674 1.00 97.88 131 ALA A CA 1
ATOM 992 C C . ALA A 1 131 ? -5.906 -2.513 2.179 1.00 97.88 131 ALA A C 1
ATOM 994 O O . ALA A 1 131 ? -7.001 -1.969 2.055 1.00 97.88 131 ALA A O 1
ATOM 995 N N . TYR A 1 132 ? -4.842 -1.880 2.671 1.00 97.44 132 TYR A N 1
ATOM 996 C CA . TYR A 1 132 ? -4.846 -0.487 3.105 1.00 97.44 132 TYR A CA 1
ATOM 997 C C . TYR A 1 132 ? -5.233 0.463 1.966 1.00 97.44 132 TYR A C 1
ATOM 999 O O . TYR A 1 132 ? -6.142 1.273 2.119 1.00 97.44 132 TYR A O 1
ATOM 1007 N N . SER A 1 133 ? -4.628 0.302 0.785 1.00 96.88 133 SER A N 1
ATOM 1008 C CA . SER A 1 133 ? -4.930 1.153 -0.378 1.00 96.88 133 SER A CA 1
ATOM 1009 C C . SER A 1 133 ? -6.399 1.046 -0.814 1.00 96.88 133 SER A C 1
ATOM 1011 O O . SER A 1 133 ? -7.031 2.045 -1.157 1.00 96.88 133 SER A O 1
ATOM 1013 N N . LEU A 1 134 ? -6.970 -0.162 -0.775 1.00 97.38 134 LEU A N 1
ATOM 1014 C CA . LEU A 1 134 ? -8.391 -0.393 -1.055 1.00 97.38 134 LEU A CA 1
ATOM 1015 C C . LEU A 1 134 ? -9.297 0.250 0.011 1.00 97.38 134 LEU A C 1
ATOM 1017 O O . LEU A 1 134 ? -10.322 0.847 -0.327 1.00 97.38 134 LEU A O 1
ATOM 1021 N N . ALA A 1 135 ? -8.903 0.179 1.287 1.00 96.88 135 ALA A N 1
ATOM 1022 C CA . ALA A 1 135 ? -9.614 0.801 2.405 1.00 96.88 135 ALA A CA 1
ATOM 1023 C C . ALA A 1 135 ? -9.644 2.334 2.305 1.00 96.88 135 ALA A C 1
ATOM 1025 O O . ALA A 1 135 ? -10.697 2.960 2.498 1.00 96.88 135 ALA A O 1
ATOM 1026 N N . GLU A 1 136 ? -8.509 2.933 1.942 1.00 94.94 136 GLU A N 1
ATOM 1027 C CA . GLU A 1 136 ? -8.375 4.370 1.710 1.00 94.94 136 GLU A CA 1
ATOM 1028 C C . GLU A 1 136 ? -9.315 4.841 0.605 1.00 94.94 136 GLU A C 1
ATOM 1030 O O . GLU A 1 136 ? -10.159 5.718 0.831 1.00 94.94 136 GLU A O 1
ATOM 1035 N N . ALA A 1 137 ? -9.284 4.153 -0.536 1.00 94.94 137 ALA A N 1
ATOM 1036 C CA . ALA A 1 137 ? -10.174 4.414 -1.659 1.00 94.94 137 ALA A CA 1
ATOM 1037 C C . ALA A 1 137 ? -11.650 4.064 -1.383 1.00 94.94 137 ALA A C 1
ATOM 1039 O O . ALA A 1 137 ? -12.538 4.512 -2.111 1.00 94.94 137 ALA A O 1
ATOM 1040 N N . GLY A 1 138 ? -11.939 3.290 -0.332 1.00 94.69 138 GLY A N 1
ATOM 1041 C CA . GLY A 1 138 ? -13.297 2.891 0.043 1.00 94.69 138 GLY A CA 1
ATOM 1042 C C . GLY A 1 138 ? -13.939 1.904 -0.936 1.00 94.69 138 GLY A C 1
ATOM 1043 O O . GLY A 1 138 ? -15.161 1.904 -1.087 1.00 94.69 138 GLY A O 1
ATOM 1044 N N . VAL A 1 139 ? -13.133 1.092 -1.621 1.00 95.06 139 VAL A N 1
ATOM 1045 C CA . VAL A 1 139 ? -13.579 0.128 -2.640 1.00 95.06 139 VAL A CA 1
ATOM 1046 C C . VAL A 1 139 ? -13.140 -1.282 -2.267 1.00 95.06 139 VAL A C 1
ATOM 1048 O O . VAL A 1 139 ? -12.130 -1.453 -1.594 1.00 95.06 139 VAL A O 1
ATOM 1051 N N . GLU A 1 140 ? -13.894 -2.296 -2.704 1.00 95.69 140 GLU A N 1
ATOM 1052 C CA . GLU A 1 140 ? -13.553 -3.713 -2.481 1.00 95.69 140 GLU A CA 1
ATOM 1053 C C . GLU A 1 140 ? -13.215 -4.034 -1.005 1.00 95.69 140 GLU A C 1
ATOM 1055 O O . GLU A 1 140 ? -12.301 -4.804 -0.708 1.00 95.69 140 GLU A O 1
ATOM 1060 N N . LEU A 1 141 ? -13.943 -3.430 -0.056 1.00 97.12 141 LEU A N 1
ATOM 1061 C CA . LEU A 1 141 ? -13.636 -3.509 1.379 1.00 97.12 141 LEU A CA 1
ATOM 1062 C C . LEU A 1 141 ? -13.683 -4.944 1.919 1.00 97.12 141 LEU A C 1
ATOM 1064 O O . LEU A 1 141 ? -12.909 -5.304 2.802 1.00 97.12 141 LEU A O 1
ATOM 1068 N N . GLU A 1 142 ? -14.563 -5.785 1.377 1.00 97.06 142 GLU A N 1
ATOM 1069 C CA . GLU A 1 142 ? -14.598 -7.220 1.662 1.00 97.06 142 GLU A CA 1
ATOM 1070 C C . GLU A 1 142 ? -13.273 -7.895 1.295 1.00 97.06 142 GLU A C 1
ATOM 1072 O O . GLU A 1 142 ? -12.712 -8.641 2.097 1.00 97.06 142 GLU A O 1
ATOM 1077 N N . ARG A 1 143 ? -12.757 -7.607 0.096 1.00 96.25 143 ARG A N 1
ATOM 1078 C CA . ARG A 1 143 ? -11.499 -8.166 -0.399 1.00 96.25 143 ARG A CA 1
ATOM 1079 C C . ARG A 1 143 ? -10.307 -7.630 0.384 1.00 96.25 143 ARG A C 1
ATOM 1081 O O . ARG A 1 143 ? -9.403 -8.396 0.707 1.00 96.25 143 ARG A O 1
ATOM 1088 N N . ALA A 1 144 ? -10.317 -6.340 0.714 1.00 97.94 144 ALA A N 1
ATOM 1089 C CA . ALA A 1 144 ? -9.316 -5.731 1.580 1.00 97.94 144 ALA A CA 1
ATOM 1090 C C . ALA A 1 144 ? -9.253 -6.450 2.937 1.00 97.94 144 ALA A C 1
ATOM 1092 O O . ALA A 1 144 ? -8.170 -6.799 3.406 1.00 97.94 144 ALA A O 1
ATOM 1093 N N . GLU A 1 145 ? -10.412 -6.747 3.534 1.00 98.31 145 GLU A N 1
ATOM 1094 C CA . GLU A 1 145 ? -10.476 -7.468 4.804 1.00 98.31 145 GLU A CA 1
ATOM 1095 C C . GLU A 1 145 ? -9.921 -8.896 4.694 1.00 98.31 145 GLU A C 1
ATOM 1097 O O . GLU A 1 145 ? -9.191 -9.342 5.579 1.00 98.31 145 GLU A O 1
ATOM 1102 N N . GLU A 1 146 ? -10.234 -9.619 3.615 1.00 97.75 146 GLU A N 1
ATOM 1103 C CA . GLU A 1 146 ? -9.666 -10.951 3.363 1.00 97.75 146 GLU A CA 1
ATOM 1104 C C . GLU A 1 146 ? -8.135 -10.913 3.282 1.00 97.75 146 GLU A C 1
ATOM 1106 O O . GLU A 1 146 ? -7.464 -11.739 3.903 1.00 97.75 146 GLU A O 1
ATOM 1111 N N . LEU A 1 147 ? -7.588 -9.945 2.541 1.00 97.56 147 LEU A N 1
ATOM 1112 C CA . LEU A 1 147 ? -6.147 -9.789 2.348 1.00 97.56 147 LEU A CA 1
ATOM 1113 C C . LEU A 1 147 ? -5.430 -9.493 3.668 1.00 97.56 147 LEU A C 1
ATOM 1115 O O . LEU A 1 147 ? -4.460 -10.176 3.994 1.00 97.56 147 LEU A O 1
ATOM 1119 N N . VAL A 1 148 ? -5.916 -8.523 4.451 1.00 98.31 148 VAL A N 1
ATOM 1120 C CA . VAL A 1 148 ? -5.269 -8.161 5.722 1.00 98.31 148 VAL A CA 1
ATOM 1121 C C . VAL A 1 148 ? -5.431 -9.247 6.785 1.00 98.31 148 VAL A C 1
ATOM 1123 O O . VAL A 1 148 ? -4.513 -9.479 7.566 1.00 98.31 148 VAL A O 1
ATOM 1126 N N . ARG A 1 149 ? -6.557 -9.974 6.808 1.00 98.06 149 ARG A N 1
ATOM 1127 C CA . ARG A 1 149 ? -6.717 -11.130 7.704 1.00 98.06 149 ARG A CA 1
ATOM 1128 C C . ARG A 1 149 ? -5.720 -12.232 7.363 1.00 98.06 149 ARG A C 1
ATOM 1130 O O . ARG A 1 149 ? -5.097 -12.764 8.273 1.00 98.06 149 ARG A O 1
ATOM 1137 N N . GLY A 1 150 ? -5.536 -12.529 6.076 1.00 97.25 150 GLY A N 1
ATOM 1138 C CA . GLY A 1 150 ? -4.506 -13.464 5.625 1.00 97.25 150 GLY A CA 1
ATOM 1139 C C . GLY A 1 150 ? -3.096 -12.999 5.999 1.00 97.25 150 GLY A C 1
ATOM 1140 O O . GLY A 1 150 ? -2.299 -13.800 6.479 1.00 97.25 150 GLY A O 1
ATOM 1141 N N . ALA A 1 151 ? -2.806 -11.701 5.861 1.00 97.69 151 ALA A N 1
ATOM 1142 C CA . ALA A 1 151 ? -1.534 -11.122 6.292 1.00 97.69 151 ALA A CA 1
ATOM 1143 C C . ALA A 1 151 ? -1.308 -11.291 7.806 1.00 97.69 151 ALA A C 1
ATOM 1145 O O . ALA A 1 151 ? -0.252 -11.769 8.208 1.00 97.69 151 ALA A O 1
ATOM 1146 N N . LEU A 1 152 ? -2.323 -10.994 8.626 1.00 97.62 152 LEU A N 1
ATOM 1147 C CA . LEU A 1 152 ? -2.298 -11.135 10.088 1.00 97.62 152 LEU A CA 1
ATOM 1148 C C . LEU A 1 152 ? -2.126 -12.584 10.569 1.00 97.62 152 LEU A C 1
ATOM 1150 O O . LEU A 1 152 ? -1.602 -12.811 11.660 1.00 97.62 152 LEU A O 1
ATOM 1154 N N . GLU A 1 153 ? -2.580 -13.570 9.791 1.00 97.00 153 GLU A N 1
ATOM 1155 C CA . GLU A 1 153 ? -2.349 -14.989 10.091 1.00 97.00 153 GLU A CA 1
ATOM 1156 C C . GLU A 1 153 ? -0.879 -15.389 9.913 1.00 97.00 153 GLU A C 1
ATOM 1158 O O . GLU A 1 153 ? -0.391 -16.266 10.632 1.00 97.00 153 GLU A O 1
ATOM 1163 N N . VAL A 1 154 ? -0.181 -14.759 8.966 1.00 96.50 154 VAL A N 1
ATOM 1164 C CA . VAL A 1 154 ? 1.242 -14.999 8.696 1.00 96.50 154 VAL A CA 1
ATOM 1165 C C . VAL A 1 154 ? 2.114 -14.198 9.658 1.00 96.50 154 VAL A C 1
ATOM 1167 O O . VAL A 1 154 ? 3.042 -14.753 10.250 1.00 96.50 154 VAL A O 1
ATOM 1170 N N . ASP A 1 155 ? 1.804 -12.914 9.825 1.00 95.44 155 ASP A N 1
ATOM 1171 C CA . ASP A 1 155 ? 2.532 -11.987 10.680 1.00 95.44 155 ASP A CA 1
ATOM 1172 C C . ASP A 1 155 ? 1.558 -11.051 11.421 1.00 95.44 155 ASP A C 1
ATOM 1174 O O . ASP A 1 155 ? 0.912 -10.207 10.794 1.00 95.44 155 ASP A O 1
ATOM 1178 N N . PRO A 1 156 ? 1.410 -11.187 12.752 1.00 95.12 156 PRO A N 1
ATOM 1179 C CA . PRO A 1 156 ? 0.498 -10.375 13.551 1.00 95.12 156 PRO A CA 1
ATOM 1180 C C . PRO A 1 156 ? 1.080 -8.979 13.853 1.00 95.12 156 PRO A C 1
ATOM 1182 O O . PRO A 1 156 ? 1.203 -8.589 15.017 1.00 95.12 156 PRO A O 1
ATOM 1185 N N . ASP A 1 157 ? 1.440 -8.231 12.810 1.00 96.94 157 ASP A N 1
ATOM 1186 C CA . ASP A 1 157 ? 1.985 -6.875 12.910 1.00 96.94 157 ASP A CA 1
ATOM 1187 C C . ASP A 1 157 ? 0.888 -5.872 13.344 1.00 96.94 157 ASP A C 1
ATOM 1189 O O . ASP A 1 157 ? -0.200 -5.842 12.750 1.00 96.94 157 ASP A O 1
ATOM 1193 N N . PRO A 1 158 ? 1.136 -5.018 14.359 1.00 97.38 158 PRO A N 1
ATOM 1194 C CA . PRO A 1 158 ? 0.219 -3.948 14.749 1.00 97.38 158 PRO A CA 1
ATOM 1195 C C . PRO A 1 158 ? -0.226 -3.026 13.599 1.00 97.38 158 PRO A C 1
ATOM 1197 O O . PRO A 1 158 ? -1.381 -2.606 13.590 1.00 97.38 158 PRO A O 1
ATOM 1200 N N . ASN A 1 159 ? 0.621 -2.753 12.602 1.00 97.38 159 ASN A N 1
ATOM 1201 C CA . ASN A 1 159 ? 0.258 -1.965 11.415 1.00 97.38 159 ASN A CA 1
ATOM 1202 C C . ASN A 1 159 ? -0.830 -2.655 10.575 1.00 97.38 159 ASN A C 1
ATOM 1204 O O . ASN A 1 159 ? -1.696 -2.001 9.991 1.00 97.38 159 ASN A O 1
ATOM 1208 N N . PHE A 1 160 ? -0.825 -3.988 10.527 1.00 98.19 160 PHE A N 1
ATOM 1209 C CA . PHE A 1 160 ? -1.843 -4.743 9.794 1.00 98.19 160 PHE A CA 1
ATOM 1210 C C . PHE A 1 160 ? -3.154 -4.760 10.578 1.00 98.19 160 PHE A C 1
ATOM 1212 O O . PHE A 1 160 ? -4.247 -4.737 10.012 1.00 98.19 160 PHE A O 1
ATOM 1219 N N . LEU A 1 161 ? -3.054 -4.742 11.908 1.00 98.06 161 LEU A N 1
ATOM 1220 C CA . LEU A 1 161 ? -4.212 -4.623 12.778 1.00 98.06 161 LEU A CA 1
ATOM 1221 C C . LEU A 1 161 ? -4.872 -3.237 12.678 1.00 98.06 161 LEU A C 1
ATOM 1223 O O . LEU A 1 161 ? -6.101 -3.162 12.714 1.00 98.06 161 LEU A O 1
ATOM 1227 N N . ASP A 1 162 ? -4.085 -2.171 12.501 1.00 98.44 162 ASP A N 1
ATOM 1228 C CA . ASP A 1 162 ? -4.601 -0.837 12.170 1.00 98.44 162 ASP A CA 1
ATOM 1229 C C . ASP A 1 162 ? -5.386 -0.867 10.850 1.00 98.44 162 ASP A C 1
ATOM 1231 O O . ASP A 1 162 ? -6.561 -0.500 10.818 1.00 98.44 162 ASP A O 1
ATOM 1235 N N . THR A 1 163 ? -4.792 -1.444 9.801 1.00 98.50 163 THR A N 1
ATOM 1236 C CA . THR A 1 163 ? -5.444 -1.595 8.490 1.00 98.50 163 THR A CA 1
ATOM 1237 C C . THR A 1 163 ? -6.768 -2.366 8.597 1.00 98.50 163 THR A C 1
ATOM 1239 O O . THR A 1 163 ? -7.788 -1.934 8.055 1.00 98.50 163 THR A O 1
ATOM 1242 N N . LEU A 1 164 ? -6.803 -3.477 9.347 1.00 98.62 164 LEU A N 1
ATOM 1243 C CA . LEU A 1 164 ? -8.036 -4.229 9.608 1.00 98.62 164 LEU A CA 1
ATOM 1244 C C . LEU A 1 164 ? -9.085 -3.378 10.335 1.00 98.62 164 LEU A C 1
ATOM 1246 O O . LEU A 1 164 ? -10.262 -3.402 9.967 1.00 98.62 164 LEU A O 1
ATOM 1250 N N . GLY A 1 165 ? -8.670 -2.642 11.365 1.00 98.25 165 GLY A N 1
ATOM 1251 C CA . GLY A 1 165 ? -9.557 -1.759 12.112 1.00 98.25 165 GLY A CA 1
ATOM 1252 C C . GLY A 1 165 ? -10.163 -0.676 11.220 1.00 98.25 165 GLY A C 1
ATOM 1253 O O . GLY A 1 165 ? -11.374 -0.446 11.260 1.00 98.25 165 GLY A O 1
ATOM 1254 N N . TRP A 1 166 ? -9.356 -0.081 10.343 1.00 98.44 166 TRP A N 1
ATOM 1255 C CA . TRP A 1 166 ? -9.813 0.938 9.409 1.00 98.44 166 TRP A CA 1
ATOM 1256 C C . TRP A 1 166 ? -10.820 0.408 8.384 1.00 98.44 166 TRP A C 1
ATOM 1258 O O . TRP A 1 166 ? -11.877 1.012 8.173 1.00 98.44 166 TRP A O 1
ATOM 1268 N N . ILE A 1 167 ? -10.556 -0.773 7.816 1.00 98.50 167 ILE A N 1
ATOM 1269 C CA . ILE A 1 167 ? -11.494 -1.462 6.921 1.00 98.50 167 ILE A CA 1
ATOM 1270 C C . ILE A 1 167 ? -12.834 -1.692 7.627 1.00 98.50 167 ILE A C 1
ATOM 1272 O O . ILE A 1 167 ? -13.891 -1.400 7.069 1.00 98.50 167 ILE A O 1
ATOM 1276 N N . GLN A 1 168 ? -12.815 -2.157 8.876 1.00 98.31 168 GLN A N 1
ATOM 1277 C CA . GLN A 1 168 ? -14.036 -2.391 9.650 1.00 98.31 168 GLN A CA 1
ATOM 1278 C C . GLN A 1 168 ? -14.827 -1.102 9.893 1.00 98.31 168 GLN A C 1
ATOM 1280 O O . GLN A 1 168 ? -16.044 -1.096 9.695 1.00 98.31 168 GLN A O 1
ATOM 1285 N N . CYS A 1 169 ? -14.154 0.004 10.224 1.00 97.75 169 CYS A N 1
ATOM 1286 C CA . CYS A 1 169 ? -14.792 1.317 10.325 1.00 97.75 169 CYS A CA 1
ATOM 1287 C C . CYS A 1 169 ? -15.496 1.703 9.015 1.00 97.75 169 CYS A C 1
ATOM 1289 O O . CYS A 1 169 ? -16.682 2.033 9.030 1.00 97.75 169 CYS A O 1
ATOM 1291 N N . LYS A 1 170 ? -14.803 1.585 7.874 1.00 96.88 170 LYS A N 1
ATOM 1292 C CA . LYS A 1 170 ? -15.346 1.878 6.532 1.00 96.88 170 LYS A CA 1
ATOM 1293 C C . LYS A 1 170 ? -16.509 0.964 6.135 1.00 96.88 170 LYS A C 1
ATOM 1295 O O . LYS A 1 170 ? -17.369 1.373 5.364 1.00 96.88 170 LYS A O 1
ATOM 1300 N N . ARG A 1 171 ? -16.572 -0.256 6.678 1.00 96.06 171 ARG A N 1
ATOM 1301 C CA . ARG A 1 171 ? -17.688 -1.203 6.488 1.00 96.06 171 ARG A CA 1
ATOM 1302 C C . ARG A 1 171 ? -18.861 -0.977 7.451 1.00 96.06 171 ARG A C 1
ATOM 1304 O O . ARG A 1 171 ? -19.793 -1.780 7.475 1.00 96.06 171 ARG A O 1
ATOM 1311 N N . GLY A 1 172 ? -18.819 0.069 8.279 1.00 95.50 172 GLY A N 1
ATOM 1312 C CA . GLY A 1 172 ? -19.848 0.362 9.282 1.00 95.50 172 GLY A CA 1
ATOM 1313 C C . GLY A 1 172 ? -19.744 -0.474 10.564 1.00 95.50 172 GLY A C 1
ATOM 1314 O O . GLY A 1 172 ? -20.576 -0.333 11.461 1.00 95.50 172 GLY A O 1
ATOM 1315 N N . GLN A 1 173 ? -18.714 -1.312 10.696 1.00 96.62 173 GLN A N 1
ATOM 1316 C CA . GLN A 1 173 ? -18.418 -2.114 11.888 1.00 96.62 173 GLN A CA 1
ATOM 1317 C C . GLN A 1 173 ? -17.602 -1.278 12.883 1.00 96.62 173 GLN A C 1
ATOM 1319 O O . GLN A 1 173 ? -16.477 -1.611 13.247 1.00 96.62 173 GLN A O 1
ATOM 1324 N N . VAL A 1 174 ? -18.154 -0.127 13.276 1.00 96.19 174 VAL A N 1
ATOM 1325 C CA . VAL A 1 174 ? -17.430 0.917 14.025 1.00 96.19 174 VAL A CA 1
ATOM 1326 C C . VAL A 1 174 ? -16.902 0.402 15.368 1.00 96.19 174 VAL A C 1
ATOM 1328 O O . VAL A 1 174 ? -15.807 0.766 15.777 1.00 96.19 174 VAL A O 1
ATOM 1331 N N . GLN A 1 175 ? -17.652 -0.463 16.058 1.00 96.44 175 GLN A N 1
ATOM 1332 C CA . GLN A 1 175 ? -17.250 -0.968 17.377 1.00 96.44 175 GLN A CA 1
ATOM 1333 C C . GLN A 1 175 ? -16.034 -1.894 17.278 1.00 96.44 175 GLN A C 1
ATOM 1335 O O . GLN A 1 175 ? -15.082 -1.751 18.044 1.00 96.44 175 GLN A O 1
ATOM 1340 N N . GLU A 1 176 ? -16.066 -2.830 16.332 1.00 97.56 176 GLU A N 1
ATOM 1341 C CA . GLU A 1 176 ? -14.969 -3.744 16.031 1.00 97.56 176 GLU A CA 1
ATOM 1342 C C . GLU A 1 176 ? -13.750 -2.986 15.494 1.00 97.56 176 GLU A C 1
ATOM 1344 O O . GLU A 1 176 ? -12.630 -3.223 15.953 1.00 97.56 176 GLU A O 1
ATOM 1349 N N . GLY A 1 177 ? -13.982 -2.021 14.599 1.00 97.94 177 GLY A N 1
ATOM 1350 C CA . GLY A 1 177 ? -12.945 -1.172 14.026 1.00 97.94 177 GLY A CA 1
ATOM 1351 C C . GLY A 1 177 ? -12.210 -0.357 15.085 1.00 97.94 177 GLY A C 1
ATOM 1352 O O . GLY A 1 177 ? -10.994 -0.478 15.215 1.00 97.94 177 GLY A O 1
ATOM 1353 N N . GLU A 1 178 ? -12.932 0.392 15.928 1.00 97.88 178 GLU A N 1
ATOM 1354 C CA . GLU A 1 178 ? -12.323 1.142 17.035 1.00 97.88 178 GLU A CA 1
ATOM 1355 C C . GLU A 1 178 ? -11.554 0.238 18.003 1.00 97.88 178 GLU A C 1
ATOM 1357 O O . GLU A 1 178 ? -10.508 0.632 18.523 1.00 97.88 178 GLU A O 1
ATOM 1362 N N . PHE A 1 179 ? -12.071 -0.963 18.281 1.00 98.12 179 PHE A N 1
ATOM 1363 C CA . PHE A 1 179 ? -11.380 -1.915 19.142 1.00 98.12 179 PHE A CA 1
ATOM 1364 C C . PHE A 1 179 ? -10.028 -2.316 18.543 1.00 98.12 179 PHE A C 1
ATOM 1366 O O . PHE A 1 179 ? -9.016 -2.236 19.240 1.00 98.12 179 PHE A O 1
ATOM 1373 N N . ASN A 1 180 ? -10.002 -2.699 17.264 1.00 98.06 180 ASN A N 1
ATOM 1374 C CA . ASN A 1 180 ? -8.777 -3.122 16.589 1.00 98.06 180 ASN A CA 1
ATOM 1375 C C . ASN A 1 180 ? -7.783 -1.970 16.412 1.00 98.06 180 ASN A C 1
ATOM 1377 O O . ASN A 1 180 ? -6.610 -2.161 16.708 1.00 98.06 180 ASN A O 1
ATOM 1381 N N . LEU A 1 181 ? -8.240 -0.765 16.064 1.00 98.31 181 LEU A N 1
ATOM 1382 C CA . LEU A 1 181 ? -7.385 0.427 15.983 1.00 98.31 181 LEU A CA 1
ATOM 1383 C C . LEU A 1 181 ? -6.731 0.762 17.336 1.00 98.31 181 LEU A C 1
ATOM 1385 O O . LEU A 1 181 ? -5.531 1.024 17.424 1.00 98.31 181 LEU A O 1
ATOM 1389 N N . ARG A 1 182 ? -7.498 0.710 18.436 1.00 98.00 182 ARG A N 1
ATOM 1390 C CA . ARG A 1 182 ? -6.943 0.925 19.786 1.00 98.00 182 ARG A CA 1
ATOM 1391 C C . ARG A 1 182 ? -5.979 -0.182 20.188 1.00 98.00 182 ARG A C 1
ATOM 1393 O O . ARG A 1 182 ? -4.993 0.099 20.866 1.00 98.00 182 ARG A O 1
ATOM 1400 N N . LEU A 1 183 ? -6.274 -1.424 19.811 1.00 97.81 183 LEU A N 1
ATOM 1401 C CA . LEU A 1 183 ? -5.406 -2.561 20.085 1.00 97.81 183 LEU A CA 1
ATOM 1402 C C . LEU A 1 183 ? -4.092 -2.446 19.304 1.00 97.81 183 LEU A C 1
ATOM 1404 O O . LEU A 1 183 ? -3.039 -2.618 19.907 1.00 97.81 183 LEU A O 1
ATOM 1408 N N . ALA A 1 184 ? -4.144 -2.080 18.023 1.00 97.69 184 ALA A N 1
ATOM 1409 C CA . ALA A 1 184 ? -2.976 -1.802 17.192 1.00 97.69 184 ALA A CA 1
ATOM 1410 C C . ALA A 1 184 ? -2.071 -0.754 17.851 1.00 97.69 184 ALA A C 1
ATOM 1412 O O . ALA A 1 184 ? -0.917 -1.042 18.160 1.00 97.69 184 ALA A O 1
ATOM 1413 N N . ASN A 1 185 ? -2.631 0.409 18.196 1.00 97.19 185 ASN A N 1
ATOM 1414 C CA . ASN A 1 185 ? -1.889 1.488 18.851 1.00 97.19 185 ASN A CA 1
ATOM 1415 C C . ASN A 1 185 ? -1.301 1.084 20.219 1.00 97.19 185 ASN A C 1
ATOM 1417 O O . ASN A 1 185 ? -0.249 1.566 20.622 1.00 97.19 185 ASN A O 1
ATOM 1421 N N . ALA A 1 186 ? -1.974 0.199 20.960 1.00 97.12 186 ALA A N 1
ATOM 1422 C CA . ALA A 1 186 ? -1.489 -0.275 22.257 1.00 97.12 186 ALA A CA 1
ATOM 1423 C C . ALA A 1 186 ? -0.377 -1.333 22.150 1.00 97.12 186 ALA A C 1
ATOM 1425 O O . ALA A 1 186 ? 0.412 -1.472 23.086 1.00 97.12 186 ALA A O 1
ATOM 1426 N N . LEU A 1 187 ? -0.352 -2.109 21.063 1.00 96.69 187 LEU A N 1
ATOM 1427 C CA . LEU A 1 187 ? 0.640 -3.159 20.818 1.00 96.69 187 LEU A CA 1
ATOM 1428 C C . LEU A 1 187 ? 1.895 -2.639 20.111 1.00 96.69 187 LEU A C 1
ATOM 1430 O O . LEU A 1 187 ? 2.932 -3.296 20.180 1.00 96.69 187 LEU A O 1
ATOM 1434 N N . ALA A 1 188 ? 1.803 -1.499 19.432 1.00 95.06 188 ALA A N 1
ATOM 1435 C CA . ALA A 1 188 ? 2.899 -0.949 18.656 1.00 95.06 188 ALA A CA 1
ATOM 1436 C C . ALA A 1 188 ? 4.065 -0.483 19.545 1.00 95.06 188 ALA A C 1
ATOM 1438 O O . ALA A 1 188 ? 3.880 0.240 20.526 1.00 95.06 188 ALA A O 1
ATOM 1439 N N . GLU A 1 189 ? 5.284 -0.897 19.192 1.00 93.69 189 GLU A N 1
ATOM 1440 C CA . GLU A 1 189 ? 6.513 -0.394 19.826 1.00 93.69 189 GLU A CA 1
ATOM 1441 C C . GLU A 1 189 ? 6.914 0.984 19.277 1.00 93.69 189 GLU A C 1
ATOM 1443 O O . GLU A 1 189 ? 7.523 1.791 19.985 1.00 93.69 189 GLU A O 1
ATOM 1448 N N . GLU A 1 190 ? 6.546 1.248 18.024 1.00 93.12 190 GLU A N 1
ATOM 1449 C CA . GLU A 1 190 ? 6.747 2.505 17.310 1.00 93.12 190 GLU A CA 1
ATOM 1450 C C . GLU A 1 190 ? 5.393 3.104 16.909 1.00 93.12 190 GLU A C 1
ATOM 1452 O O . GLU A 1 190 ? 4.368 2.428 16.914 1.00 93.12 190 GLU A O 1
ATOM 1457 N N . GLU A 1 191 ? 5.378 4.393 16.580 1.00 93.31 191 GLU A N 1
ATOM 1458 C CA . GLU A 1 191 ? 4.165 5.064 16.113 1.00 93.31 191 GLU A CA 1
ATOM 1459 C C . GLU A 1 191 ? 3.706 4.468 14.773 1.00 93.31 191 GLU A C 1
ATOM 1461 O O . GLU A 1 191 ? 4.454 4.491 13.794 1.00 93.31 191 GLU A O 1
ATOM 1466 N N . ILE A 1 192 ? 2.475 3.949 14.735 1.00 94.00 192 ILE A N 1
ATOM 1467 C CA . ILE A 1 192 ? 1.817 3.519 13.496 1.00 94.00 192 ILE A CA 1
ATOM 1468 C C . ILE A 1 192 ? 1.350 4.780 12.754 1.00 94.00 192 ILE A C 1
ATOM 1470 O O . ILE A 1 192 ? 0.636 5.591 13.355 1.00 94.00 192 ILE A O 1
ATOM 1474 N N . PRO A 1 193 ? 1.715 4.966 11.474 1.00 91.88 193 PRO A N 1
ATOM 1475 C CA . PRO A 1 193 ? 1.183 6.056 10.664 1.00 91.88 193 PRO A CA 1
ATOM 1476 C C . PRO A 1 193 ? -0.349 6.045 10.646 1.00 91.88 193 PRO A C 1
ATOM 1478 O O . PRO A 1 193 ? -0.963 4.987 10.592 1.00 91.88 193 PRO A O 1
ATOM 1481 N N . ASP A 1 194 ? -0.964 7.223 10.704 1.00 93.62 194 ASP A N 1
ATOM 1482 C CA . ASP A 1 194 ? -2.402 7.435 10.486 1.00 93.62 194 ASP A CA 1
ATOM 1483 C C . ASP A 1 194 ? -3.367 6.771 11.495 1.00 93.62 194 ASP A C 1
ATOM 1485 O O . ASP A 1 194 ? -4.537 7.141 11.533 1.00 93.62 194 ASP A O 1
ATOM 1489 N N . VAL A 1 195 ? -2.910 5.919 12.427 1.00 95.75 195 VAL A N 1
ATOM 1490 C CA . VAL A 1 195 ? -3.781 5.249 13.426 1.00 95.75 195 VAL A CA 1
ATOM 1491 C C . VAL A 1 195 ? -4.616 6.229 14.254 1.00 95.75 195 VAL A C 1
ATOM 1493 O O . VAL A 1 195 ? -5.760 5.951 14.620 1.00 95.75 195 VAL A O 1
ATOM 1496 N N . THR A 1 196 ? -4.063 7.409 14.550 1.00 95.62 196 THR A N 1
ATOM 1497 C CA . THR A 1 196 ? -4.793 8.465 15.266 1.00 95.62 196 THR A CA 1
ATOM 1498 C C . THR A 1 196 ? -5.880 9.073 14.380 1.00 95.62 196 THR A C 1
ATOM 1500 O O . THR A 1 196 ? -7.000 9.265 14.847 1.00 95.62 196 THR A O 1
ATOM 1503 N N . GLU A 1 197 ? -5.581 9.312 13.102 1.00 96.44 197 GLU A N 1
ATOM 1504 C CA . GLU A 1 197 ? -6.556 9.797 12.121 1.00 96.44 197 GLU A CA 1
ATOM 1505 C C . GLU A 1 197 ? -7.667 8.764 11.894 1.00 96.44 197 GLU A C 1
ATOM 1507 O O . GLU A 1 197 ? -8.847 9.114 11.940 1.00 96.44 197 GLU A O 1
ATOM 1512 N N . HIS A 1 198 ? -7.326 7.480 11.761 1.00 97.12 198 HIS A N 1
ATOM 1513 C CA . HIS A 1 198 ? -8.304 6.399 11.653 1.00 97.12 198 HIS A CA 1
ATOM 1514 C C . HIS A 1 198 ? -9.219 6.334 12.882 1.00 97.12 198 HIS A C 1
ATOM 1516 O O . HIS A 1 198 ? -10.431 6.171 12.738 1.00 97.12 198 HIS A O 1
ATOM 1522 N N . LEU A 1 199 ? -8.675 6.489 14.096 1.00 96.19 199 LEU A N 1
ATOM 1523 C CA . LEU A 1 199 ? -9.466 6.516 15.333 1.00 96.19 199 LEU A CA 1
ATOM 1524 C C . LEU A 1 199 ? -10.432 7.702 15.382 1.00 96.19 199 LEU A C 1
ATOM 1526 O O . LEU A 1 199 ? -11.582 7.532 15.789 1.00 96.19 199 LEU A O 1
ATOM 1530 N N . GLU A 1 200 ? -9.980 8.889 14.980 1.00 95.88 200 GLU A N 1
ATOM 1531 C CA . GLU A 1 200 ? -10.815 10.092 14.924 1.00 95.88 200 GLU A CA 1
ATOM 1532 C C . GLU A 1 200 ? -11.899 9.980 13.838 1.00 95.88 200 GLU A C 1
ATOM 1534 O O . GLU A 1 200 ? -13.048 10.366 14.064 1.00 95.88 200 GLU A O 1
ATOM 1539 N N . GLY A 1 201 ? -11.559 9.394 12.687 1.00 95.19 201 GLY A N 1
ATOM 1540 C CA . GLY A 1 201 ? -12.437 9.248 11.527 1.00 95.19 201 GLY A CA 1
ATOM 1541 C C . GLY A 1 201 ? -13.346 8.015 11.538 1.00 95.19 201 GLY A C 1
ATOM 1542 O O . GLY A 1 201 ? -14.283 7.956 10.742 1.00 95.19 201 GLY A O 1
ATOM 1543 N N . CYS A 1 202 ? -13.124 7.033 12.419 1.00 95.00 202 CYS A N 1
ATOM 1544 C CA . CYS A 1 202 ? -13.804 5.731 12.370 1.00 95.00 202 CYS A CA 1
ATOM 1545 C C . CYS A 1 202 ? -15.338 5.844 12.398 1.00 95.00 202 CYS A C 1
ATOM 1547 O O . CYS A 1 202 ? -16.036 5.240 11.579 1.00 95.00 202 CYS A O 1
ATOM 1549 N N . ALA A 1 203 ? -15.873 6.659 13.311 1.00 91.00 203 ALA A N 1
ATOM 1550 C CA . ALA A 1 203 ? -17.315 6.854 13.444 1.00 91.00 203 ALA A CA 1
ATOM 1551 C C . ALA A 1 203 ? -17.933 7.545 12.216 1.00 91.00 203 ALA A C 1
ATOM 1553 O O . ALA A 1 203 ? -19.068 7.245 11.844 1.00 91.00 203 ALA A O 1
ATOM 1554 N N . GLU A 1 204 ? -17.197 8.455 11.572 1.00 92.31 204 GLU A N 1
ATOM 1555 C CA . GLU A 1 204 ? -17.646 9.134 10.354 1.00 92.31 204 GLU A CA 1
ATOM 1556 C C . GLU A 1 204 ? -17.575 8.216 9.132 1.00 92.31 204 GLU A C 1
ATOM 1558 O O . GLU A 1 204 ? -18.466 8.254 8.281 1.00 92.31 204 GLU A O 1
ATOM 1563 N N . ALA A 1 205 ? -16.540 7.377 9.060 1.00 88.50 205 ALA A N 1
ATOM 1564 C CA . ALA A 1 205 ? -16.350 6.403 7.994 1.00 88.50 205 ALA A CA 1
ATOM 1565 C C . ALA A 1 205 ? -17.499 5.387 7.943 1.00 88.50 205 ALA A C 1
ATOM 1567 O O . ALA A 1 205 ? -17.968 5.064 6.857 1.00 88.50 205 ALA A O 1
ATOM 1568 N N . GLY A 1 206 ? -18.003 4.951 9.102 1.00 76.44 206 GLY A N 1
ATOM 1569 C CA . GLY A 1 206 ? -19.125 4.011 9.188 1.00 76.44 206 GLY A CA 1
ATOM 1570 C C . GLY A 1 206 ? -20.517 4.620 8.978 1.00 76.44 206 GLY A C 1
ATOM 1571 O O . GLY A 1 206 ? -21.505 3.888 8.995 1.00 76.44 206 GLY A O 1
ATOM 1572 N N . GLY A 1 207 ? -20.616 5.946 8.829 1.00 65.31 207 GLY A N 1
ATOM 1573 C CA . GLY A 1 207 ? -21.878 6.673 8.642 1.00 65.31 207 GLY A CA 1
ATOM 1574 C C . GLY A 1 207 ? -22.189 7.081 7.197 1.00 65.31 207 GLY A C 1
ATOM 1575 O O . GLY A 1 207 ? -23.213 7.735 6.975 1.00 65.31 207 GLY A O 1
ATOM 1576 N N . ARG A 1 208 ? -21.311 6.755 6.243 1.00 56.88 208 ARG A N 1
ATOM 1577 C CA . ARG A 1 208 ? -21.476 7.015 4.802 1.00 56.88 208 ARG A CA 1
ATOM 1578 C C . ARG A 1 208 ? -22.008 5.783 4.078 1.00 56.88 208 ARG A C 1
ATOM 1580 O O . ARG A 1 208 ? -22.725 5.997 3.075 1.00 56.88 208 ARG A O 1
#

Radius of gyration: 28.04 Å; Cα contacts (8 Å, |Δi|>4): 193; chains: 1; bounding box: 72×55×68 Å

Organism: NCBI:txid215803

Solvent-accessible surface area (backbone atoms only — not comparable to full-atom values): 11383 Å² total; per-residue (Å²): 138,84,82,77,78,76,79,79,50,69,66,61,53,50,50,52,54,52,51,53,50,53,50,64,66,48,48,43,81,79,64,74,59,59,75,75,75,49,50,63,58,55,51,52,50,46,53,50,33,53,53,51,45,75,69,60,80,53,82,90,46,53,68,61,44,54,54,34,51,51,52,46,51,53,52,53,48,50,52,53,59,69,70,42,82,66,70,87,42,86,63,38,44,48,53,54,16,49,54,27,35,78,70,71,37,54,80,64,13,49,67,26,41,53,48,50,42,69,75,48,76,83,44,38,66,59,36,27,55,51,16,40,52,27,39,73,62,70,41,65,50,70,58,21,48,53,33,20,52,56,14,42,72,77,48,78,46,35,66,43,35,28,41,45,10,46,33,29,5,59,70,45,39,34,72,62,7,52,50,32,32,52,48,15,66,70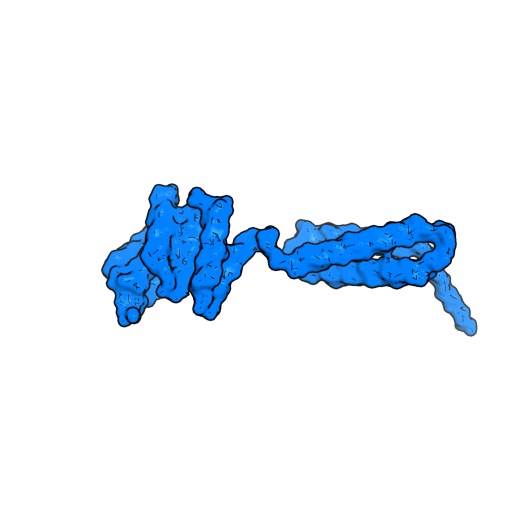,67,40,93,61,90,61,82,62,49,66,56,45,61,71,42,22,66,61,42,35,72,114

Foldseek 3Di:
DDPDDPPDDPVNVVVVVVVVVVVLVCVCVPPVDDPVVCPVVLVVLLVVLVVVLVVPPDPVCVVSNVVSVVSNVVSVVVVVQVPPQPPVDPCSLVVVLLVCLVVVNNVVSVVSLVVLCVVPVLQLVSLLSVLLSCLVSLHPLVSSLVSLVSSCVNPVQLLSLLSNLSSCLLCLVLVSSLVSLVVSCVPDPDDRPCSVVSNVCSPVSNVD

Sequence (208 aa):
MRSAVAPISARVLGFWLVFWLVLGALLPLFFGVSVLAQAGHIGGLVVGCVVGWGMSRRPEQRFSRYASGAVTIVGLLGLGVASIAPTWRPNYDLFVGVELLDSGHPDQAIEYLERVLAEDPEDPSRANNIAYSLAEAGVELERAEELVRGALEVDPDPNFLDTLGWIQCKRGQVQEGEFNLRLANALAEEEIPDVTEHLEGCAEAGGR

Mean predicted aligned error: 13.4 Å

Nearest PDB structures (foldseek):
  6i57-assembly1_A  TM=7.205E-01  e=5.411E-03  Homo sapiens
  6af0-assembly1_A  TM=4.931E-01  e=1.929E-02  Thermothelomyces thermophilus ATCC 42464
  8a61-assembly1_H  TM=5.153E-01  e=8.706E-02  Saccharomyces cerevisiae
  4r7s-assembly1_A  TM=5.085E-01  e=1.269E-01  Parabacteroides merdae ATCC 43184
  5zwo-assembly1_N  TM=4.897E-01  e=2.975E+00  Saccharomyces cerevisiae S288C

pLDDT: mean 81.87, std 16.14, range [41.25, 98.62]